Protein AF-A0A920RPG8-F1 (afdb_monomer_lite)

Radius of gyration: 33.37 Å; chains: 1; bounding box: 68×52×136 Å

Sequence (317 aa):
MNQSHPAQDSPVDPGIESEPGRHAGIRWWPAVMILVLGGGAMLVAWFALGLDRTYQVFSLWVLVPATVFALLLWWLFASRLSWRTRGLGVLVVVAGLGTLRLEDYEGDMLPVVRFRWQPTREQKALDYFASVPEPATTAETQSLQAADGDWPQFRGPRRDGKVTGVRLSRDWKSQPPRELWRHPVGQGWSSFAVVGDLAFTQEHAAGRGGQLLEIRQVSPCGLTKTRTVSGSDGRSRAAGHADFYKSRIYSLGAAGVELPGRRHRETSGRSRRMCSRPPRGKSHWARAGPAGGDGRVIVIPGGAKGGGAAFDAETGD

pLDDT: mean 70.38, std 19.82, range [20.22, 97.06]

Structure (mmCIF, N/CA/C/O backbone):
data_AF-A0A920RPG8-F1
#
_entry.id   AF-A0A920RPG8-F1
#
loop_
_atom_site.group_PDB
_atom_site.id
_atom_site.type_symbol
_atom_site.label_atom_id
_atom_site.label_alt_id
_atom_site.label_comp_id
_atom_site.label_asym_id
_atom_site.label_entity_id
_atom_site.label_seq_id
_atom_site.pdbx_PDB_ins_code
_atom_site.Cartn_x
_atom_site.Cartn_y
_atom_site.Cartn_z
_atom_site.occupancy
_atom_site.B_iso_or_equiv
_atom_site.auth_seq_id
_atom_site.auth_comp_id
_atom_site.auth_asym_id
_atom_site.auth_atom_id
_atom_site.pdbx_PDB_model_num
ATOM 1 N N . MET A 1 1 ? 40.965 30.839 -100.692 1.00 41.41 1 MET A N 1
ATOM 2 C CA . MET A 1 1 ? 41.621 30.349 -99.457 1.00 41.41 1 MET A CA 1
ATOM 3 C C . MET A 1 1 ? 41.009 31.133 -98.311 1.00 41.41 1 MET A C 1
ATOM 5 O O . MET A 1 1 ? 41.170 32.338 -98.297 1.00 41.41 1 MET A O 1
ATOM 9 N N . ASN A 1 2 ? 40.097 30.585 -97.515 1.00 42.19 2 ASN A N 1
ATOM 10 C CA . ASN A 1 2 ? 40.347 29.614 -96.444 1.00 42.19 2 ASN A CA 1
ATOM 11 C C . ASN A 1 2 ? 38.994 28.922 -96.143 1.00 42.19 2 ASN A C 1
ATOM 13 O O . ASN A 1 2 ? 38.034 29.618 -95.838 1.00 42.19 2 ASN A O 1
ATOM 17 N N . GLN A 1 3 ? 38.761 27.694 -96.611 1.00 42.00 3 GLN A N 1
ATOM 18 C CA . GLN A 1 3 ? 38.843 26.421 -95.867 1.00 42.00 3 GLN A CA 1
ATOM 19 C C . GLN A 1 3 ? 37.964 26.340 -94.602 1.00 42.00 3 GLN A C 1
ATOM 21 O O . GLN A 1 3 ? 38.001 27.186 -93.716 1.00 42.00 3 GLN A O 1
ATOM 26 N N . SER A 1 4 ? 37.161 25.281 -94.595 1.00 42.88 4 SER A N 1
ATOM 27 C CA . SER A 1 4 ? 36.002 24.954 -93.766 1.00 42.88 4 SER A CA 1
ATOM 28 C C . SER A 1 4 ? 36.271 23.765 -92.830 1.00 42.88 4 SER A C 1
ATOM 30 O O . SER A 1 4 ? 36.987 22.853 -93.232 1.00 42.88 4 SER A O 1
ATOM 32 N N . HIS A 1 5 ? 35.538 23.732 -91.701 1.00 45.94 5 HIS A N 1
ATOM 33 C CA . HIS A 1 5 ? 35.227 22.594 -90.798 1.00 45.94 5 HIS A CA 1
ATOM 34 C C . HIS A 1 5 ? 36.317 22.052 -89.839 1.00 45.94 5 HIS A C 1
ATOM 36 O O . HIS A 1 5 ? 37.499 22.162 -90.149 1.00 45.94 5 HIS A O 1
ATOM 42 N N . PRO A 1 6 ? 35.949 21.334 -88.741 1.00 49.75 6 PRO A N 1
ATOM 43 C CA . PRO A 1 6 ? 34.671 21.288 -87.997 1.00 49.75 6 PRO A CA 1
ATOM 44 C C . PRO A 1 6 ? 34.817 21.334 -86.450 1.00 49.75 6 PRO A C 1
ATOM 46 O O . PRO A 1 6 ? 35.908 21.290 -85.887 1.00 49.75 6 PRO A O 1
ATOM 49 N N . ALA A 1 7 ? 33.662 21.409 -85.778 1.00 51.53 7 ALA A N 1
ATOM 50 C CA . ALA A 1 7 ? 33.473 21.272 -84.336 1.00 51.53 7 ALA A CA 1
ATOM 51 C C . ALA A 1 7 ? 34.012 19.936 -83.791 1.00 51.53 7 ALA A C 1
ATOM 53 O O . ALA A 1 7 ? 33.778 18.883 -84.382 1.00 51.53 7 ALA A O 1
ATOM 54 N N . GLN A 1 8 ? 34.705 19.994 -82.652 1.00 45.50 8 GLN A N 1
ATOM 55 C CA . GLN A 1 8 ? 35.032 18.824 -81.843 1.00 45.50 8 GLN A CA 1
ATOM 56 C C . GLN A 1 8 ? 33.932 18.611 -80.803 1.00 45.50 8 GLN A C 1
ATOM 58 O O . GLN A 1 8 ? 33.741 19.436 -79.908 1.00 45.50 8 GLN A O 1
ATOM 63 N N . ASP A 1 9 ? 33.231 17.490 -80.951 1.00 42.38 9 ASP A N 1
ATOM 64 C CA . ASP A 1 9 ? 32.426 16.862 -79.912 1.00 42.38 9 ASP A CA 1
ATOM 65 C C . ASP A 1 9 ? 33.333 16.452 -78.746 1.00 42.38 9 ASP A C 1
ATOM 67 O O . ASP A 1 9 ? 34.220 15.607 -78.890 1.00 42.38 9 ASP A O 1
ATOM 71 N N . SER A 1 10 ? 33.100 17.040 -77.575 1.00 48.38 10 SER A N 1
ATOM 72 C CA . SER A 1 10 ? 33.619 16.504 -76.318 1.00 48.38 10 SER A CA 1
ATOM 73 C C . SER A 1 10 ? 32.746 15.318 -75.891 1.00 48.38 10 SER A C 1
ATOM 75 O O . SER A 1 10 ? 31.519 15.443 -75.895 1.00 48.38 10 SER A O 1
ATOM 77 N N . PRO A 1 11 ? 33.334 14.172 -75.506 1.00 52.62 11 PRO A N 1
ATOM 78 C CA . PRO A 1 11 ? 32.572 12.990 -75.138 1.00 52.62 11 PRO A CA 1
ATOM 79 C C . PRO A 1 11 ? 31.793 13.232 -73.841 1.00 52.62 11 PRO A C 1
ATOM 81 O O . PRO A 1 11 ? 32.348 13.633 -72.819 1.00 52.62 11 PRO A O 1
ATOM 84 N N . VAL A 1 12 ? 30.487 12.975 -73.910 1.00 52.75 12 VAL A N 1
ATOM 85 C CA . VAL A 1 12 ? 29.585 12.850 -72.764 1.00 52.75 12 VAL A CA 1
ATOM 86 C C . VAL A 1 12 ? 30.054 11.658 -71.932 1.00 52.75 12 VAL A C 1
ATOM 88 O O . VAL A 1 12 ? 30.020 10.528 -72.411 1.00 52.75 12 VAL A O 1
ATOM 91 N N . ASP A 1 13 ? 30.509 11.923 -70.710 1.00 50.41 13 ASP A N 1
ATOM 92 C CA . ASP A 1 13 ? 30.869 10.911 -69.716 1.00 50.41 13 ASP A CA 1
ATOM 93 C C . ASP A 1 13 ? 29.595 10.170 -69.254 1.00 50.41 13 ASP A C 1
ATOM 95 O O . ASP A 1 13 ? 28.706 10.801 -68.663 1.00 50.41 13 ASP A O 1
ATOM 99 N N . PRO A 1 14 ? 29.418 8.869 -69.559 1.00 52.38 14 PRO A N 1
ATOM 100 C CA . PRO A 1 14 ? 28.233 8.139 -69.161 1.00 52.38 14 PRO A CA 1
ATOM 101 C C . PRO A 1 14 ? 28.467 7.498 -67.791 1.00 52.38 14 PRO A C 1
ATOM 103 O O . PRO A 1 14 ? 29.206 6.530 -67.653 1.00 52.38 14 PRO A O 1
ATOM 106 N N . GLY A 1 15 ? 27.742 7.991 -66.789 1.00 48.12 15 GLY A N 1
ATOM 107 C CA . GLY A 1 15 ? 27.399 7.187 -65.619 1.00 48.12 15 GLY A CA 1
ATOM 108 C C . GLY A 1 15 ? 28.404 7.215 -64.474 1.00 48.12 15 GLY A C 1
ATOM 109 O O . GLY A 1 15 ? 29.039 6.214 -64.162 1.00 48.12 15 GLY A O 1
ATOM 110 N N . ILE A 1 16 ? 28.393 8.306 -63.707 1.00 47.41 16 ILE A N 1
ATOM 111 C CA . ILE A 1 16 ? 28.496 8.152 -62.254 1.00 47.41 16 ILE A CA 1
ATOM 112 C C . ILE A 1 16 ? 27.089 7.786 -61.777 1.00 47.41 16 ILE A C 1
ATOM 114 O O . ILE A 1 16 ? 26.290 8.654 -61.424 1.00 47.41 16 ILE A O 1
ATOM 118 N N . GLU A 1 17 ? 26.756 6.494 -61.820 1.00 48.53 17 GLU A N 1
ATOM 119 C CA . GLU A 1 17 ? 25.699 5.969 -60.960 1.00 48.53 17 GLU A CA 1
ATOM 120 C C . GLU A 1 17 ? 26.134 6.254 -59.522 1.00 48.53 17 GLU A C 1
ATOM 122 O O . GLU A 1 17 ? 27.070 5.656 -58.989 1.00 48.53 17 GLU A O 1
ATOM 127 N N . SER A 1 18 ? 25.495 7.242 -58.905 1.00 47.28 18 SER A N 1
ATOM 128 C CA . SER A 1 18 ? 25.597 7.457 -57.476 1.00 47.28 18 SER A CA 1
ATOM 129 C C . SER A 1 18 ? 25.043 6.210 -56.794 1.00 47.28 18 SER A C 1
ATOM 131 O O . SER A 1 18 ? 23.831 5.999 -56.755 1.00 47.28 18 SER A O 1
ATOM 133 N N . GLU A 1 19 ? 25.930 5.357 -56.268 1.00 49.25 19 GLU A N 1
ATOM 134 C CA . GLU A 1 19 ? 25.505 4.285 -55.374 1.00 49.25 19 GLU A CA 1
ATOM 135 C C . GLU A 1 19 ? 24.579 4.901 -54.314 1.00 49.25 19 GLU A C 1
ATOM 137 O O . GLU A 1 19 ? 24.967 5.888 -53.671 1.00 49.25 19 GLU A O 1
ATOM 142 N N . PRO A 1 20 ? 23.356 4.375 -54.112 1.00 46.12 20 PRO A N 1
ATOM 143 C CA . PRO A 1 20 ? 22.496 4.870 -53.057 1.00 46.12 20 PRO A CA 1
ATOM 144 C C . PRO A 1 20 ? 23.228 4.610 -51.748 1.00 46.12 20 PRO A C 1
ATOM 146 O O . PRO A 1 20 ? 23.357 3.465 -51.308 1.00 46.12 20 PRO A O 1
ATOM 149 N N . GLY A 1 21 ? 23.756 5.687 -51.158 1.00 45.28 21 GLY A N 1
ATOM 150 C CA . GLY A 1 21 ? 24.496 5.646 -49.911 1.00 45.28 21 GLY A CA 1
ATOM 151 C C . GLY A 1 21 ? 23.718 4.794 -48.926 1.00 45.28 21 GLY A C 1
ATOM 152 O O . GLY A 1 21 ? 22.601 5.140 -48.540 1.00 45.28 21 GLY A O 1
ATOM 153 N N . ARG A 1 22 ? 24.279 3.633 -48.571 1.00 49.62 22 ARG A N 1
ATOM 154 C CA . ARG A 1 22 ? 23.702 2.724 -47.583 1.00 49.62 22 ARG A CA 1
ATOM 155 C C . ARG A 1 22 ? 23.601 3.486 -46.269 1.00 49.62 22 ARG A C 1
ATOM 157 O O . ARG A 1 22 ? 24.523 3.465 -45.456 1.00 49.62 22 ARG A O 1
ATOM 164 N N . HIS A 1 23 ? 22.472 4.149 -46.040 1.00 52.25 23 HIS A N 1
ATOM 165 C CA . HIS A 1 23 ? 22.092 4.610 -44.721 1.00 52.25 23 HIS A CA 1
ATOM 166 C C . HIS A 1 23 ? 22.047 3.356 -43.856 1.00 52.25 23 HIS A C 1
ATOM 168 O O . HIS A 1 23 ? 21.170 2.509 -44.019 1.00 52.25 23 HIS A O 1
ATOM 174 N N . ALA A 1 24 ? 23.058 3.178 -43.005 1.00 58.38 24 ALA A N 1
ATOM 175 C CA . ALA A 1 24 ? 23.134 2.039 -42.110 1.00 58.38 24 ALA A CA 1
ATOM 176 C C . ALA A 1 24 ? 21.917 2.093 -41.176 1.00 58.38 24 ALA A C 1
ATOM 178 O O . ALA A 1 24 ? 21.914 2.811 -40.179 1.00 58.38 24 ALA A O 1
ATOM 179 N N . GLY A 1 25 ? 20.860 1.369 -41.549 1.00 70.25 25 GLY A N 1
ATOM 180 C CA . GLY A 1 25 ? 19.602 1.339 -40.822 1.00 70.25 25 GLY A CA 1
ATOM 181 C C . GLY A 1 25 ? 19.792 0.861 -39.384 1.00 70.25 25 GLY A C 1
ATOM 182 O O . GLY A 1 25 ? 20.719 0.108 -39.058 1.00 70.25 25 GLY A O 1
ATOM 183 N N . ILE A 1 26 ? 18.891 1.310 -38.514 1.00 82.19 26 ILE A N 1
ATOM 184 C CA . ILE A 1 26 ? 18.843 0.914 -37.106 1.00 82.19 26 ILE A CA 1
ATOM 185 C C . ILE A 1 26 ? 18.737 -0.617 -37.021 1.00 82.19 26 ILE A C 1
ATOM 187 O O . ILE A 1 26 ? 17.907 -1.243 -37.683 1.00 82.19 26 ILE A O 1
ATOM 191 N N . ARG A 1 27 ? 19.575 -1.242 -36.186 1.00 86.50 27 ARG A N 1
ATOM 192 C CA . ARG A 1 27 ? 19.535 -2.694 -35.949 1.00 86.50 27 ARG A CA 1
ATOM 193 C C . ARG A 1 27 ? 18.424 -3.039 -34.960 1.00 86.50 27 ARG A C 1
ATOM 195 O O . ARG A 1 27 ? 18.706 -3.211 -33.781 1.00 86.50 27 ARG A O 1
ATOM 202 N N . TRP A 1 28 ? 17.185 -3.146 -35.434 1.00 87.56 28 TRP A N 1
ATOM 203 C CA . TRP A 1 28 ? 16.015 -3.436 -34.589 1.00 87.56 28 TRP A CA 1
ATOM 204 C C . TRP A 1 28 ? 15.934 -4.885 -34.090 1.00 87.56 28 TRP A C 1
ATOM 206 O O . TRP A 1 28 ? 15.371 -5.130 -33.027 1.00 87.56 28 TRP A O 1
ATOM 216 N N . TRP A 1 29 ? 16.517 -5.848 -34.811 1.00 90.62 29 TRP A N 1
ATOM 217 C CA . TRP A 1 29 ? 16.357 -7.272 -34.485 1.00 90.62 29 TRP A CA 1
ATOM 218 C C . TRP A 1 29 ? 16.795 -7.674 -33.058 1.00 90.62 29 TRP A C 1
ATOM 220 O O . TRP A 1 29 ? 16.065 -8.451 -32.444 1.00 90.62 29 TRP A O 1
ATOM 230 N N . PRO A 1 30 ? 17.894 -7.152 -32.460 1.00 93.00 30 PRO A N 1
ATOM 231 C CA . PRO A 1 30 ? 18.262 -7.533 -31.101 1.00 93.00 30 PRO A CA 1
ATOM 232 C C . PRO A 1 30 ? 17.275 -6.974 -30.073 1.00 93.00 30 PRO A C 1
ATOM 234 O O . PRO A 1 30 ? 16.999 -7.643 -29.086 1.00 93.00 30 PRO A O 1
ATOM 237 N N . ALA A 1 31 ? 16.693 -5.792 -30.315 1.00 92.44 31 ALA A N 1
ATOM 238 C CA . ALA A 1 31 ? 15.637 -5.258 -29.458 1.00 92.44 31 ALA A CA 1
ATOM 239 C C . ALA A 1 31 ? 14.396 -6.155 -29.486 1.00 92.44 31 ALA A C 1
ATOM 241 O O . ALA A 1 31 ? 13.848 -6.469 -28.433 1.00 92.44 31 ALA A O 1
ATOM 242 N N . VAL A 1 32 ? 13.994 -6.623 -30.674 1.00 94.56 32 VAL A N 1
ATOM 243 C CA . VAL A 1 32 ? 12.882 -7.575 -30.818 1.00 94.56 32 VAL A CA 1
ATOM 244 C C . VAL A 1 32 ? 13.182 -8.870 -30.064 1.00 94.56 32 VAL A C 1
ATOM 246 O O . VAL A 1 32 ? 12.333 -9.341 -29.316 1.00 94.56 32 VAL A O 1
ATOM 249 N N . MET A 1 33 ? 14.397 -9.415 -30.178 1.00 95.81 33 MET A N 1
ATOM 250 C CA . MET A 1 33 ? 14.773 -10.616 -29.428 1.00 95.81 33 MET A CA 1
ATOM 251 C C . MET A 1 33 ? 14.766 -10.403 -27.913 1.00 95.81 33 MET A C 1
ATOM 253 O O . MET A 1 33 ? 14.259 -11.260 -27.195 1.00 95.81 33 MET A O 1
ATOM 257 N N . ILE A 1 34 ? 15.267 -9.267 -27.419 1.00 96.06 34 ILE A N 1
ATOM 258 C CA . ILE A 1 34 ? 15.213 -8.930 -25.989 1.00 96.06 34 ILE A CA 1
ATOM 259 C C . ILE A 1 34 ? 13.758 -8.851 -25.510 1.00 96.06 34 ILE A C 1
ATOM 261 O O . ILE A 1 34 ? 13.443 -9.382 -24.450 1.00 96.06 34 ILE A O 1
ATOM 265 N N . LEU A 1 35 ? 12.864 -8.241 -26.293 1.00 96.38 35 LEU A N 1
ATOM 266 C CA . LEU A 1 35 ? 11.439 -8.154 -25.962 1.00 96.38 35 LEU A CA 1
ATOM 267 C C . LEU A 1 35 ? 10.757 -9.525 -25.957 1.00 96.38 35 LEU A C 1
ATOM 269 O O . LEU A 1 35 ? 9.992 -9.812 -25.041 1.00 96.38 35 LEU A O 1
ATOM 273 N N . VAL A 1 36 ? 11.045 -10.381 -26.942 1.00 97.06 36 VAL A N 1
ATOM 274 C CA . VAL A 1 36 ? 10.474 -11.734 -27.022 1.00 97.06 36 VAL A CA 1
ATOM 275 C C . VAL A 1 36 ? 10.968 -12.603 -25.867 1.00 97.06 36 VAL A C 1
ATOM 277 O O . VAL A 1 36 ? 10.160 -13.245 -25.202 1.00 97.06 36 VAL A O 1
ATOM 280 N N . LEU A 1 37 ? 12.274 -12.598 -25.585 1.00 97.00 37 LEU A N 1
ATOM 281 C CA . LEU A 1 37 ? 12.853 -13.378 -24.488 1.00 97.00 37 LEU A CA 1
ATOM 282 C C . LEU A 1 37 ? 12.408 -12.848 -23.121 1.00 97.00 37 LEU A C 1
ATOM 284 O O . LEU A 1 37 ? 12.008 -13.632 -22.265 1.00 97.00 37 LEU A O 1
ATOM 288 N N . GLY A 1 38 ? 12.430 -11.527 -22.928 1.00 95.88 38 GLY A N 1
ATOM 289 C CA . GLY A 1 38 ? 11.974 -10.880 -21.699 1.00 95.88 38 GLY A CA 1
ATOM 290 C C . GLY A 1 38 ? 10.485 -11.111 -21.450 1.00 95.88 38 GLY A C 1
ATOM 291 O O . GLY A 1 38 ? 10.106 -11.552 -20.369 1.00 95.88 38 GLY A O 1
ATOM 292 N N . GLY A 1 39 ? 9.643 -10.902 -22.466 1.00 95.75 39 GLY A N 1
ATOM 293 C CA . GLY A 1 39 ? 8.205 -11.162 -22.393 1.00 95.75 39 GLY A CA 1
ATOM 294 C C . GLY A 1 39 ? 7.884 -12.641 -22.169 1.00 95.75 39 GLY A C 1
ATOM 295 O O . GLY A 1 39 ? 7.051 -12.966 -21.328 1.00 95.75 39 GLY A O 1
ATOM 296 N N . GLY A 1 40 ? 8.594 -13.546 -22.847 1.00 96.00 40 GLY A N 1
ATOM 297 C CA . GLY A 1 40 ? 8.487 -14.987 -22.620 1.00 96.00 40 GLY A CA 1
ATOM 298 C C . GLY A 1 40 ? 8.849 -15.376 -21.185 1.00 96.00 40 GLY A C 1
ATOM 299 O O . GLY A 1 40 ? 8.087 -16.088 -20.536 1.00 96.00 40 GLY A O 1
ATOM 300 N N . ALA A 1 41 ? 9.955 -14.849 -20.650 1.00 94.06 41 ALA A N 1
ATOM 301 C CA . ALA A 1 41 ? 10.353 -15.074 -19.262 1.00 94.06 41 ALA A CA 1
ATOM 302 C C . ALA A 1 41 ? 9.313 -14.536 -18.266 1.00 94.06 41 ALA A C 1
ATOM 304 O O . ALA A 1 41 ? 9.009 -15.212 -17.285 1.00 94.06 41 ALA A O 1
ATOM 305 N N . MET A 1 42 ? 8.726 -13.362 -18.529 1.00 94.69 42 MET A N 1
ATOM 306 C CA . MET A 1 42 ? 7.647 -12.798 -17.708 1.00 94.69 42 MET A CA 1
ATOM 307 C C . MET A 1 42 ? 6.396 -13.680 -17.728 1.00 94.69 42 MET A C 1
ATOM 309 O O . MET A 1 42 ? 5.825 -13.929 -16.672 1.00 94.69 42 MET A O 1
ATOM 313 N N . LEU A 1 43 ? 5.989 -14.188 -18.895 1.00 93.56 43 LEU A N 1
ATOM 314 C CA . LEU A 1 43 ? 4.845 -15.098 -19.015 1.00 93.56 43 LEU A CA 1
ATOM 315 C C . LEU A 1 43 ? 5.094 -16.411 -18.266 1.00 93.56 43 LEU A C 1
ATOM 317 O O . LEU A 1 43 ? 4.236 -16.858 -17.508 1.00 93.56 43 LEU A O 1
ATOM 321 N N . VAL A 1 44 ? 6.280 -17.005 -18.426 1.00 92.44 44 VAL A N 1
ATOM 322 C CA . VAL A 1 44 ? 6.655 -18.222 -17.695 1.00 92.44 44 VAL A CA 1
ATOM 323 C C . VAL A 1 44 ? 6.658 -17.961 -16.192 1.00 92.44 44 VAL A C 1
ATOM 325 O O . VAL A 1 44 ? 6.058 -18.727 -15.448 1.00 92.44 44 VAL A O 1
ATOM 328 N N . ALA A 1 45 ? 7.261 -16.869 -15.725 1.00 89.69 45 ALA A N 1
ATOM 329 C CA . ALA A 1 45 ? 7.268 -16.541 -14.304 1.00 89.69 45 ALA A CA 1
ATOM 330 C C . ALA A 1 45 ? 5.850 -16.320 -13.752 1.00 89.69 45 ALA A C 1
ATOM 332 O O . ALA A 1 45 ? 5.520 -16.821 -12.676 1.00 89.69 45 ALA A O 1
ATOM 333 N N . TRP A 1 46 ? 4.992 -15.645 -14.520 1.00 89.12 46 TRP A N 1
ATOM 334 C CA . TRP A 1 46 ? 3.611 -15.369 -14.140 1.00 89.12 46 TRP A CA 1
ATOM 335 C C . TRP A 1 46 ? 2.774 -16.645 -13.985 1.00 89.12 46 TRP A C 1
ATOM 337 O O . TRP A 1 46 ? 2.063 -16.801 -12.990 1.00 89.12 46 TRP A O 1
ATOM 347 N N . PHE A 1 47 ? 2.867 -17.572 -14.944 1.00 89.62 47 PHE A N 1
ATOM 348 C CA . PHE A 1 47 ? 2.021 -18.770 -14.977 1.00 89.62 47 PHE A CA 1
ATOM 349 C C . PHE A 1 47 ? 2.639 -20.009 -14.314 1.00 89.62 47 PHE A C 1
ATOM 351 O O . PHE A 1 47 ? 1.889 -20.871 -13.866 1.00 89.62 47 PHE A O 1
ATOM 358 N N . ALA A 1 48 ? 3.969 -20.117 -14.234 1.00 83.81 48 ALA A N 1
ATOM 359 C CA . ALA A 1 48 ? 4.653 -21.326 -13.762 1.00 83.81 48 ALA A CA 1
ATOM 360 C C . ALA A 1 48 ? 5.297 -21.196 -12.370 1.00 83.81 48 ALA A C 1
ATOM 362 O O . ALA A 1 48 ? 5.504 -22.214 -11.717 1.00 83.81 48 ALA A O 1
ATOM 363 N N . LEU A 1 49 ? 5.622 -19.981 -11.904 1.00 71.88 49 LEU A N 1
ATOM 364 C CA . LEU A 1 49 ? 6.324 -19.763 -10.623 1.00 71.88 49 LEU A CA 1
ATOM 365 C C . LEU A 1 49 ? 5.458 -19.090 -9.544 1.00 71.88 49 LEU A C 1
ATOM 367 O O . LEU A 1 49 ? 5.875 -18.979 -8.391 1.00 71.88 49 LEU A O 1
ATOM 371 N N . GLY A 1 50 ? 4.255 -18.636 -9.895 1.00 66.62 50 GLY A N 1
ATOM 372 C CA . GLY A 1 50 ? 3.358 -17.941 -8.977 1.00 66.62 50 GLY A CA 1
ATOM 373 C C . GLY A 1 50 ? 2.571 -18.888 -8.073 1.00 66.62 50 GLY A C 1
ATOM 374 O O . GLY A 1 50 ? 1.494 -19.328 -8.462 1.00 66.62 50 GLY A O 1
ATOM 375 N N . LEU A 1 51 ? 3.064 -19.155 -6.859 1.00 70.50 51 LEU A N 1
ATOM 376 C CA . LEU A 1 51 ? 2.263 -19.793 -5.798 1.00 70.50 51 LEU A CA 1
ATOM 377 C C . LEU A 1 51 ? 1.096 -18.888 -5.355 1.00 70.50 51 LEU A C 1
ATOM 379 O O . LEU A 1 51 ? 0.004 -19.371 -5.061 1.00 70.50 51 LEU A O 1
ATOM 383 N N . ASP A 1 52 ? 1.316 -17.572 -5.367 1.00 81.88 52 ASP A N 1
ATOM 384 C CA . ASP A 1 52 ? 0.323 -16.530 -5.113 1.00 81.88 52 ASP A CA 1
ATOM 385 C C . ASP A 1 52 ? 0.668 -15.235 -5.871 1.00 81.88 52 ASP A C 1
ATOM 387 O O . ASP A 1 52 ? 1.774 -15.054 -6.393 1.00 81.88 52 ASP A O 1
ATOM 391 N N . ARG A 1 53 ? -0.309 -14.322 -5.941 1.00 85.06 53 ARG A N 1
ATOM 392 C CA . ARG A 1 53 ? -0.245 -13.080 -6.731 1.00 85.06 53 ARG A CA 1
ATOM 393 C C . ARG A 1 53 ? 0.940 -12.183 -6.354 1.00 85.06 53 ARG A C 1
ATOM 395 O O . ARG A 1 53 ? 1.493 -11.516 -7.222 1.00 85.06 53 ARG A O 1
ATOM 402 N N . THR A 1 54 ? 1.384 -12.217 -5.100 1.00 85.44 54 THR A N 1
ATOM 403 C CA . THR A 1 54 ? 2.529 -11.425 -4.627 1.00 85.44 54 THR A CA 1
ATOM 404 C C . THR A 1 54 ? 3.831 -11.874 -5.285 1.00 85.44 54 THR A C 1
ATOM 406 O O . THR A 1 54 ? 4.605 -11.050 -5.768 1.00 85.44 54 THR A O 1
ATOM 409 N N . TYR A 1 55 ? 4.070 -13.187 -5.362 1.00 85.12 55 TYR A N 1
ATOM 410 C CA . TYR A 1 55 ? 5.269 -13.724 -6.015 1.00 85.12 55 TYR A CA 1
ATOM 411 C C . TYR A 1 55 ? 5.246 -13.492 -7.523 1.00 85.12 55 TYR A C 1
ATOM 413 O O . TYR A 1 55 ? 6.292 -13.206 -8.109 1.00 85.12 55 TYR A O 1
ATOM 421 N N . GLN A 1 56 ? 4.062 -13.550 -8.145 1.00 89.38 56 GLN A N 1
ATOM 422 C CA . GLN A 1 56 ? 3.902 -13.176 -9.552 1.00 89.38 56 GLN A CA 1
ATOM 423 C C . GLN A 1 56 ? 4.368 -11.737 -9.776 1.00 89.38 56 GLN A C 1
ATOM 425 O O . GLN A 1 56 ? 5.227 -11.494 -10.622 1.00 89.38 56 GLN A O 1
ATOM 430 N N . VAL A 1 57 ? 3.880 -10.795 -8.967 1.00 89.44 57 VAL A N 1
ATOM 431 C CA . VAL A 1 57 ? 4.284 -9.391 -9.055 1.00 89.44 57 VAL A CA 1
ATOM 432 C C . VAL A 1 57 ? 5.783 -9.234 -8.794 1.00 89.44 57 VAL A C 1
ATOM 434 O O . VAL A 1 57 ? 6.466 -8.637 -9.622 1.00 89.44 57 VAL A O 1
ATOM 437 N N . PHE A 1 58 ? 6.346 -9.831 -7.740 1.00 89.00 58 PHE A N 1
ATOM 438 C CA . PHE A 1 58 ? 7.788 -9.733 -7.474 1.00 89.00 58 PHE A CA 1
ATOM 439 C C . PHE A 1 58 ? 8.668 -10.285 -8.597 1.00 89.00 58 PHE A C 1
ATOM 441 O O . PHE A 1 58 ? 9.733 -9.727 -8.864 1.00 89.00 58 PHE A O 1
ATOM 448 N N . SER A 1 59 ? 8.234 -11.331 -9.300 1.00 89.56 59 SER A N 1
ATOM 449 C CA . SER A 1 59 ? 8.976 -11.819 -10.465 1.00 89.56 59 SER A CA 1
ATOM 450 C C . SER A 1 59 ? 9.089 -10.743 -11.557 1.00 89.56 59 SER A C 1
ATOM 452 O O . SER A 1 59 ? 10.160 -10.554 -12.140 1.00 89.56 59 SER A O 1
ATOM 454 N N . LEU A 1 60 ? 8.032 -9.946 -11.763 1.00 90.62 60 LEU A N 1
ATOM 455 C CA . LEU A 1 60 ? 8.040 -8.828 -12.708 1.00 90.62 60 LEU A CA 1
ATOM 456 C C . LEU A 1 60 ? 8.968 -7.695 -12.264 1.00 90.62 60 LEU A C 1
ATOM 458 O O . LEU A 1 60 ? 9.591 -7.061 -13.112 1.00 90.62 60 LEU A O 1
ATOM 462 N N . TRP A 1 61 ? 9.123 -7.468 -10.959 1.00 89.56 61 TRP A N 1
ATOM 463 C CA . TRP A 1 61 ? 10.054 -6.464 -10.437 1.00 89.56 61 TRP A CA 1
ATOM 464 C C . TRP A 1 61 ? 11.520 -6.775 -10.745 1.00 89.56 61 TRP A C 1
ATOM 466 O O . TRP A 1 61 ? 12.342 -5.865 -10.737 1.00 89.56 61 TRP A O 1
ATOM 476 N N . VAL A 1 62 ? 11.859 -8.032 -11.033 1.00 91.00 62 VAL A N 1
ATOM 477 C CA . VAL A 1 62 ? 13.202 -8.420 -11.485 1.00 91.00 62 VAL A CA 1
ATOM 478 C C . VAL A 1 62 ? 13.268 -8.429 -13.011 1.00 91.00 62 VAL A C 1
ATOM 480 O O . VAL A 1 62 ? 14.164 -7.830 -13.608 1.00 91.00 62 VAL A O 1
ATOM 483 N N . LEU A 1 63 ? 12.300 -9.081 -13.658 1.00 93.69 63 LEU A N 1
ATOM 484 C CA . LEU A 1 63 ? 12.331 -9.327 -15.099 1.00 93.69 63 LEU A CA 1
ATOM 485 C C . LEU A 1 63 ? 12.108 -8.059 -15.929 1.00 93.69 63 LEU A C 1
ATOM 487 O O . LEU A 1 63 ? 12.748 -7.898 -16.971 1.00 93.69 63 LEU A O 1
ATOM 491 N N . VAL A 1 64 ? 11.242 -7.139 -15.485 1.00 94.19 64 VAL A N 1
ATOM 492 C CA . VAL A 1 64 ? 10.986 -5.880 -16.203 1.00 94.19 64 VAL A CA 1
ATOM 493 C C . VAL A 1 64 ? 12.232 -4.991 -16.192 1.00 94.19 64 VAL A C 1
ATOM 495 O O . VAL A 1 64 ? 12.696 -4.650 -17.283 1.00 94.19 64 VAL A O 1
ATOM 498 N N . PRO A 1 65 ? 12.861 -4.673 -15.040 1.00 93.88 65 PRO A N 1
ATOM 499 C CA . PRO A 1 65 ? 14.106 -3.910 -15.041 1.00 93.88 65 PRO A CA 1
ATOM 500 C C . PRO A 1 65 ? 15.247 -4.606 -15.780 1.00 93.88 65 PRO A C 1
ATOM 502 O O . PRO A 1 65 ? 15.987 -3.927 -16.484 1.00 93.88 65 PRO A O 1
ATOM 505 N N . ALA A 1 66 ? 15.374 -5.936 -15.695 1.00 95.25 66 ALA A N 1
ATOM 506 C CA . ALA A 1 66 ? 16.392 -6.674 -16.447 1.00 95.25 66 ALA A CA 1
ATOM 507 C C . ALA A 1 66 ? 16.199 -6.541 -17.969 1.00 95.25 66 ALA A C 1
ATOM 509 O O . ALA A 1 66 ? 17.157 -6.291 -18.701 1.00 95.25 66 ALA A O 1
ATOM 510 N N . THR A 1 67 ? 14.953 -6.636 -18.444 1.00 96.06 67 THR A N 1
ATOM 511 C CA . THR A 1 67 ? 14.615 -6.466 -19.867 1.00 96.06 67 THR A CA 1
ATOM 512 C C . THR A 1 67 ? 14.866 -5.029 -20.321 1.00 96.06 67 THR A C 1
ATOM 514 O O . THR A 1 67 ? 15.492 -4.809 -21.357 1.00 96.06 67 THR A O 1
ATOM 517 N N . VAL A 1 68 ? 14.453 -4.036 -19.525 1.00 94.00 68 VAL A N 1
ATOM 518 C CA . VAL A 1 68 ? 14.731 -2.615 -19.795 1.00 94.00 68 VAL A CA 1
ATOM 519 C C . VAL A 1 68 ? 16.236 -2.350 -19.817 1.00 94.00 68 VAL A C 1
ATOM 521 O O . VAL A 1 68 ? 16.721 -1.673 -20.717 1.00 94.00 68 VAL A O 1
ATOM 524 N N . PHE A 1 69 ? 16.997 -2.915 -18.881 1.00 93.50 69 PHE A N 1
ATOM 525 C CA . PHE A 1 69 ? 18.449 -2.778 -18.836 1.00 93.50 69 PHE A CA 1
ATOM 526 C C . PHE A 1 69 ? 19.119 -3.380 -20.077 1.00 93.50 69 PHE A C 1
ATOM 528 O O . PHE A 1 69 ? 19.961 -2.729 -20.694 1.00 93.50 69 PHE A O 1
ATOM 535 N N . ALA A 1 70 ? 18.699 -4.570 -20.513 1.00 94.62 70 ALA A N 1
ATOM 536 C CA . ALA A 1 70 ? 19.178 -5.169 -21.757 1.00 94.62 70 ALA A CA 1
ATOM 537 C C . ALA A 1 70 ? 18.841 -4.300 -22.984 1.00 94.62 70 ALA A C 1
ATOM 539 O O . ALA A 1 70 ? 19.692 -4.106 -23.855 1.00 94.62 70 ALA A O 1
ATOM 540 N N . LEU A 1 71 ? 17.637 -3.713 -23.036 1.00 93.94 71 LEU A N 1
ATOM 541 C CA . LEU A 1 71 ? 17.259 -2.755 -24.081 1.00 93.94 71 LEU A CA 1
ATOM 542 C C . LEU A 1 71 ? 18.120 -1.489 -24.040 1.00 93.94 71 LEU A C 1
ATOM 544 O O . LEU A 1 71 ? 18.514 -0.998 -25.096 1.00 93.94 71 LEU A O 1
ATOM 548 N N . LEU A 1 72 ? 18.464 -0.980 -22.854 1.00 90.62 72 LEU A N 1
ATOM 549 C CA . LEU A 1 72 ? 19.370 0.161 -22.703 1.00 90.62 72 LEU A CA 1
ATOM 550 C C . LEU A 1 72 ? 20.783 -0.178 -23.187 1.00 90.62 72 LEU A C 1
ATOM 552 O O . LEU A 1 72 ? 21.378 0.620 -23.908 1.00 90.62 72 LEU A O 1
ATOM 556 N N . LEU A 1 73 ? 21.304 -1.367 -22.870 1.00 91.06 73 LEU A N 1
ATOM 557 C CA . LEU A 1 73 ? 22.591 -1.833 -23.394 1.00 91.06 73 LEU A CA 1
ATOM 558 C C . LEU A 1 73 ? 22.563 -1.948 -24.922 1.00 91.06 73 LEU A C 1
ATOM 560 O O . LEU A 1 73 ? 23.468 -1.457 -25.600 1.00 91.06 73 LEU A O 1
ATOM 564 N N . TRP A 1 74 ? 21.505 -2.529 -25.490 1.00 93.44 74 TRP A N 1
ATOM 565 C CA . TRP A 1 74 ? 21.332 -2.561 -26.942 1.00 93.44 74 TRP A CA 1
ATOM 566 C C . TRP A 1 74 ? 21.297 -1.145 -27.529 1.00 93.44 74 TRP A C 1
ATOM 568 O O . TRP A 1 74 ? 21.993 -0.852 -28.504 1.00 93.44 74 TRP A O 1
ATOM 578 N N . TRP A 1 75 ? 20.534 -0.246 -26.919 1.00 89.81 75 TRP A N 1
ATOM 579 C CA . TRP A 1 75 ? 20.379 1.123 -27.384 1.00 89.81 75 TRP A CA 1
ATOM 580 C C . TRP A 1 75 ? 21.689 1.926 -27.322 1.00 89.81 75 TRP A C 1
ATOM 582 O O . TRP A 1 75 ? 21.996 2.668 -28.261 1.00 89.81 75 TRP A O 1
ATOM 592 N N . LEU A 1 76 ? 22.500 1.724 -26.282 1.00 86.75 76 LEU A N 1
ATOM 593 C CA . LEU A 1 76 ? 23.793 2.386 -26.099 1.00 86.75 76 LEU A CA 1
ATOM 594 C C . LEU A 1 76 ? 24.894 1.816 -27.001 1.00 86.75 76 LEU A C 1
ATOM 596 O O . LEU A 1 76 ? 25.684 2.586 -27.544 1.00 86.75 76 LEU A O 1
ATOM 600 N N . PHE A 1 77 ? 24.945 0.497 -27.199 1.00 86.62 77 PHE A N 1
ATOM 601 C CA . PHE A 1 77 ? 26.102 -0.151 -27.830 1.00 86.62 77 PHE A CA 1
ATOM 602 C C . PHE A 1 77 ? 25.809 -0.759 -29.208 1.00 86.62 77 PHE A C 1
ATOM 604 O O . PHE A 1 77 ? 26.651 -0.688 -30.100 1.00 86.62 77 PHE A O 1
ATOM 611 N N . ALA A 1 78 ? 24.616 -1.311 -29.433 1.00 84.44 78 ALA A N 1
ATOM 612 C CA . ALA A 1 78 ? 24.317 -2.148 -30.602 1.00 84.44 78 ALA A CA 1
ATOM 613 C C . ALA A 1 78 ? 23.346 -1.518 -31.624 1.00 84.44 78 ALA A C 1
ATOM 615 O O . ALA A 1 78 ? 23.223 -2.015 -32.747 1.00 84.44 78 ALA A O 1
ATOM 616 N N . SER A 1 79 ? 22.688 -0.411 -31.270 1.00 84.31 79 SER A N 1
ATOM 617 C CA . SER A 1 79 ? 21.619 0.219 -32.062 1.00 84.31 79 SER A CA 1
ATOM 618 C C . SER A 1 79 ? 22.083 0.998 -33.298 1.00 84.31 79 SER A C 1
ATOM 620 O O . SER A 1 79 ? 21.276 1.254 -34.190 1.00 84.31 79 SER A O 1
ATOM 622 N N . ARG A 1 80 ? 23.374 1.368 -33.358 1.00 85.44 80 ARG A N 1
ATOM 623 C CA . ARG A 1 80 ? 23.986 2.252 -34.378 1.00 85.44 80 ARG A CA 1
ATOM 624 C C . ARG A 1 80 ? 23.401 3.669 -34.471 1.00 85.44 80 ARG A C 1
ATOM 626 O O . ARG A 1 80 ? 23.690 4.383 -35.425 1.00 85.44 80 ARG A O 1
ATOM 633 N N . LEU A 1 81 ? 22.617 4.103 -33.482 1.00 85.12 81 LEU A N 1
ATOM 634 C CA . LEU A 1 81 ? 22.130 5.483 -33.418 1.00 85.12 81 LEU A CA 1
ATOM 635 C C . LEU A 1 81 ? 23.270 6.482 -33.180 1.00 85.12 81 LEU A C 1
ATOM 637 O O . LEU A 1 81 ? 24.239 6.185 -32.479 1.00 85.12 81 LEU A O 1
ATOM 641 N N . SER A 1 82 ? 23.097 7.701 -33.700 1.00 86.00 82 SER A N 1
ATOM 642 C CA . SER A 1 82 ? 23.992 8.820 -33.399 1.00 86.00 82 SER A CA 1
ATOM 643 C C . SER A 1 82 ? 23.981 9.152 -31.900 1.00 86.00 82 SER A C 1
ATOM 645 O O . SER A 1 82 ? 22.952 9.027 -31.226 1.00 86.00 82 SER A O 1
ATOM 647 N N . TRP A 1 83 ? 25.108 9.639 -31.371 1.00 82.75 83 TRP A N 1
ATOM 648 C CA . TRP A 1 83 ? 25.212 10.030 -29.959 1.00 82.75 83 TRP A CA 1
ATOM 649 C C . TRP A 1 83 ? 24.230 11.151 -29.575 1.00 82.75 83 TRP A C 1
ATOM 651 O O . TRP A 1 83 ? 23.736 11.182 -28.451 1.00 82.75 83 TRP A O 1
ATOM 661 N N . ARG A 1 84 ? 23.866 12.022 -30.528 1.00 87.19 84 ARG A N 1
ATOM 662 C CA . ARG A 1 84 ? 22.856 13.076 -30.329 1.00 87.19 84 ARG A CA 1
ATOM 663 C C . ARG A 1 84 ? 21.460 12.494 -30.119 1.00 87.19 84 ARG A C 1
ATOM 665 O O . ARG A 1 84 ? 20.773 12.884 -29.182 1.00 87.19 84 ARG A O 1
ATOM 672 N N . THR A 1 85 ? 21.060 11.526 -30.946 1.00 86.19 85 THR A N 1
ATOM 673 C CA . THR A 1 85 ? 19.765 10.836 -30.804 1.00 86.19 85 THR A CA 1
ATOM 674 C C . THR A 1 85 ? 19.700 10.053 -29.494 1.00 86.19 85 THR A C 1
ATOM 676 O O . THR A 1 85 ? 18.658 10.026 -28.844 1.00 86.19 85 THR A O 1
ATOM 679 N N . ARG A 1 86 ? 20.825 9.459 -29.071 1.00 87.25 86 ARG A N 1
ATOM 680 C CA . ARG A 1 86 ? 20.928 8.798 -27.764 1.00 87.25 86 ARG A CA 1
ATOM 681 C C . ARG A 1 86 ? 20.739 9.789 -26.619 1.00 87.25 86 ARG A C 1
ATOM 683 O O . ARG A 1 86 ? 19.872 9.589 -25.780 1.00 87.25 86 ARG A O 1
ATOM 690 N N . GLY A 1 87 ? 21.489 10.890 -26.623 1.00 87.31 87 GLY A N 1
ATOM 691 C CA . GLY A 1 87 ? 21.361 11.938 -25.609 1.00 87.31 87 GLY A CA 1
ATOM 692 C C . GLY A 1 87 ? 19.935 12.486 -25.508 1.00 87.31 87 GLY A C 1
ATOM 693 O O . GLY A 1 87 ? 19.389 12.567 -24.411 1.00 87.31 87 GLY A O 1
ATOM 694 N N . LEU A 1 88 ? 19.293 12.767 -26.647 1.00 90.88 88 LEU A N 1
ATOM 695 C CA . LEU A 1 88 ? 17.902 13.222 -26.676 1.00 90.88 88 LEU A CA 1
ATOM 696 C C . LEU A 1 88 ? 16.942 12.173 -26.097 1.00 90.88 88 LEU A C 1
ATOM 698 O O . LEU A 1 88 ? 16.066 12.516 -25.311 1.00 90.88 88 LEU A O 1
ATOM 702 N N . GLY A 1 89 ? 17.128 10.894 -26.431 1.00 87.56 89 GLY A N 1
ATOM 703 C CA . GLY A 1 89 ? 16.324 9.815 -25.858 1.00 87.56 89 GLY A CA 1
ATOM 704 C C . GLY A 1 89 ? 16.488 9.691 -24.340 1.00 87.56 89 GLY A C 1
ATOM 705 O O . GLY A 1 89 ? 15.487 9.526 -23.647 1.00 87.56 89 GLY A O 1
ATOM 706 N N . VAL A 1 90 ? 17.710 9.852 -23.803 1.00 88.62 90 VAL A N 1
ATOM 707 C CA . VAL A 1 90 ? 17.936 9.864 -22.343 1.00 88.62 90 VAL A CA 1
ATOM 708 C C . VAL A 1 90 ? 17.156 11.016 -21.727 1.00 88.62 90 VAL A C 1
ATOM 710 O O . VAL A 1 90 ? 16.442 10.812 -20.751 1.00 88.62 90 VAL A O 1
ATOM 713 N N . LEU A 1 91 ? 17.258 12.213 -22.310 1.00 91.88 91 LEU A N 1
ATOM 714 C CA . LEU A 1 91 ? 16.561 13.396 -21.812 1.00 91.88 91 LEU A CA 1
ATOM 715 C C . LEU A 1 91 ? 15.042 13.201 -21.802 1.00 91.88 91 LEU A C 1
ATOM 717 O O . LEU A 1 91 ? 14.408 13.540 -20.810 1.00 91.88 91 LEU A O 1
ATOM 721 N N . VAL A 1 92 ? 14.465 12.603 -22.848 1.00 91.81 92 VAL A N 1
ATOM 722 C CA . VAL A 1 92 ? 13.024 12.301 -22.908 1.00 91.81 92 VAL A CA 1
ATOM 723 C C . VAL A 1 92 ? 12.620 11.295 -21.829 1.00 91.81 92 VAL A C 1
ATOM 725 O O . VAL A 1 92 ? 11.624 11.513 -21.141 1.00 91.81 92 VAL A O 1
ATOM 728 N N . VAL A 1 93 ? 13.394 10.223 -21.631 1.00 89.38 93 VAL A N 1
ATOM 729 C CA . VAL A 1 93 ? 13.113 9.221 -20.588 1.00 89.38 93 VAL A CA 1
ATOM 730 C C . VAL A 1 93 ? 13.233 9.833 -19.194 1.00 89.38 93 VAL A C 1
ATOM 732 O O . VAL A 1 93 ? 12.347 9.639 -18.367 1.00 89.38 93 VAL A O 1
ATOM 735 N N . VAL A 1 94 ? 14.290 10.604 -18.931 1.00 92.12 94 VAL A N 1
ATOM 736 C CA . VAL A 1 94 ? 14.503 11.280 -17.644 1.00 92.12 94 VAL A CA 1
ATOM 737 C C . VAL A 1 94 ? 13.412 12.314 -17.384 1.00 92.12 94 VAL A C 1
ATOM 739 O O . VAL A 1 94 ? 12.881 12.354 -16.278 1.00 92.12 94 VAL A O 1
ATOM 742 N N . ALA 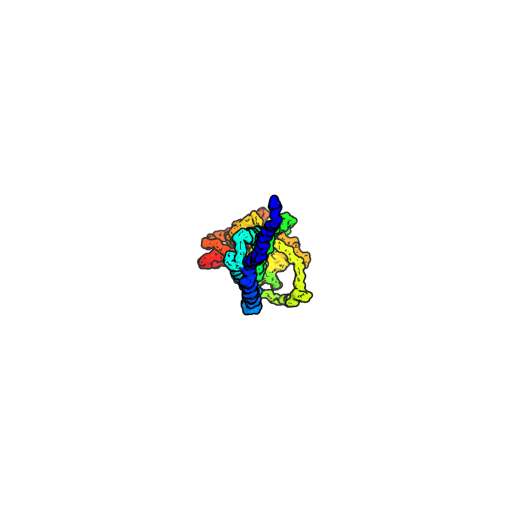A 1 95 ? 13.026 13.107 -18.386 1.00 93.06 95 ALA A N 1
ATOM 743 C CA . ALA A 1 95 ? 11.924 14.056 -18.266 1.00 93.06 95 ALA A CA 1
ATOM 744 C C . ALA A 1 95 ? 10.602 13.331 -17.981 1.00 93.06 95 ALA A C 1
ATOM 746 O O . ALA A 1 95 ? 9.892 13.707 -17.052 1.00 93.06 95 ALA A O 1
ATOM 747 N N . GLY A 1 96 ? 10.310 12.249 -18.711 1.00 92.31 96 GLY A N 1
ATOM 748 C CA . GLY A 1 96 ? 9.123 11.420 -18.510 1.00 92.31 96 GLY A CA 1
ATOM 749 C C . GLY A 1 96 ? 9.069 10.799 -17.115 1.00 92.31 96 GLY A C 1
ATOM 750 O O . GLY A 1 96 ? 8.093 11.003 -16.397 1.00 92.31 96 GLY A O 1
ATOM 751 N N . LEU A 1 97 ? 10.131 10.119 -16.673 1.00 90.62 97 LEU A N 1
ATOM 752 C CA . LEU A 1 97 ? 10.227 9.578 -15.310 1.00 90.62 97 LEU A CA 1
ATOM 753 C C . LEU A 1 97 ? 10.168 10.688 -14.255 1.00 90.62 97 LEU A C 1
ATOM 755 O O . LEU A 1 97 ? 9.559 10.508 -13.204 1.00 90.62 97 LEU A O 1
ATOM 759 N N . GLY A 1 98 ? 10.727 11.857 -14.566 1.00 92.25 98 GLY A N 1
ATOM 760 C CA . GLY A 1 98 ? 10.654 13.065 -13.755 1.00 92.25 98 GLY A CA 1
ATOM 761 C C . GLY A 1 98 ? 9.240 13.621 -13.595 1.00 92.25 98 GLY A C 1
ATOM 762 O O . GLY A 1 98 ? 9.012 14.370 -12.653 1.00 92.25 98 GLY A O 1
ATOM 763 N N . THR A 1 99 ? 8.274 13.245 -14.442 1.00 94.81 99 THR A N 1
ATOM 764 C CA . THR A 1 99 ? 6.849 13.582 -14.251 1.00 94.81 99 THR A CA 1
ATOM 765 C C . THR A 1 99 ? 6.116 12.617 -13.325 1.00 94.81 99 THR A C 1
ATOM 767 O O . THR A 1 99 ? 5.054 12.954 -12.793 1.00 94.81 99 THR A O 1
ATOM 770 N N . LEU A 1 100 ? 6.674 11.426 -13.114 1.00 94.56 100 LEU A N 1
ATOM 771 C CA . LEU A 1 100 ? 6.053 10.354 -12.355 1.00 94.56 100 LEU A CA 1
ATOM 772 C C . LEU A 1 100 ? 6.537 10.371 -10.900 1.00 94.56 100 LEU A C 1
ATOM 774 O O . LEU A 1 100 ? 7.646 10.791 -10.559 1.00 94.56 100 LEU A O 1
ATOM 778 N N . ARG A 1 101 ? 5.661 9.922 -10.009 1.00 92.12 101 ARG A N 1
ATOM 779 C CA . ARG A 1 101 ? 5.924 9.695 -8.592 1.00 92.12 101 ARG A CA 1
ATOM 780 C C . ARG A 1 101 ? 5.442 8.297 -8.250 1.00 92.12 101 ARG A C 1
ATOM 782 O O . ARG A 1 101 ? 4.273 7.977 -8.457 1.00 92.12 101 ARG A O 1
ATOM 789 N N . LEU A 1 102 ? 6.342 7.491 -7.702 1.00 89.88 102 LEU A N 1
ATOM 790 C CA . LEU A 1 102 ? 5.965 6.272 -7.005 1.00 89.88 102 LEU A CA 1
ATOM 791 C C . LEU A 1 102 ? 5.419 6.675 -5.636 1.00 89.88 102 LEU A C 1
ATOM 793 O O . LEU A 1 102 ? 6.144 7.277 -4.844 1.00 89.88 102 LEU A O 1
ATOM 797 N N . GLU A 1 103 ? 4.131 6.435 -5.407 1.00 83.50 103 GLU A N 1
ATOM 798 C CA . GLU A 1 103 ? 3.448 6.904 -4.202 1.00 83.50 103 GLU A CA 1
ATOM 799 C C . GLU A 1 103 ? 3.325 5.808 -3.144 1.00 83.50 103 GLU A C 1
ATOM 801 O O . GLU A 1 103 ? 3.595 6.072 -1.977 1.00 83.50 103 GLU A O 1
ATOM 806 N N . ASP A 1 104 ? 2.941 4.594 -3.544 1.00 81.12 104 ASP A N 1
ATOM 807 C CA . ASP A 1 104 ? 2.673 3.488 -2.620 1.00 81.12 104 ASP A CA 1
ATOM 808 C C . ASP A 1 104 ? 2.696 2.136 -3.349 1.00 81.12 104 ASP A C 1
ATOM 810 O O . ASP A 1 104 ? 2.927 2.081 -4.561 1.00 81.12 104 ASP A O 1
ATOM 814 N N . TYR A 1 105 ? 2.396 1.065 -2.621 1.00 83.62 105 TYR A N 1
ATOM 815 C CA . TYR A 1 105 ? 2.142 -0.265 -3.156 1.00 83.62 105 TYR A CA 1
ATOM 816 C C . TYR A 1 105 ? 0.748 -0.753 -2.760 1.00 83.62 105 TYR A C 1
ATOM 818 O O . TYR A 1 105 ? 0.266 -0.495 -1.657 1.00 83.62 105 TYR A O 1
ATOM 826 N N . GLU A 1 106 ? 0.081 -1.459 -3.666 1.00 82.94 106 GLU A N 1
ATOM 827 C CA . GLU A 1 106 ? -1.133 -2.203 -3.334 1.00 82.94 106 GLU A CA 1
ATOM 828 C C . GLU A 1 106 ? -0.792 -3.433 -2.474 1.00 82.94 106 GLU A C 1
ATOM 830 O O . GLU A 1 106 ? 0.371 -3.810 -2.325 1.00 82.94 106 GLU A O 1
ATOM 835 N N . GLY A 1 107 ? -1.803 -4.071 -1.878 1.00 75.69 107 GLY A N 1
ATOM 836 C CA . GLY A 1 107 ? -1.594 -5.222 -0.986 1.00 75.69 107 GLY A CA 1
ATOM 837 C C . GLY A 1 107 ? -0.951 -6.441 -1.664 1.00 75.69 107 GLY A C 1
ATOM 838 O O . GLY A 1 107 ? -0.396 -7.293 -0.980 1.00 75.69 107 GLY A O 1
ATOM 839 N N . ASP A 1 108 ? -0.991 -6.508 -2.995 1.00 82.69 108 ASP A N 1
ATOM 840 C CA . ASP A 1 108 ? -0.304 -7.499 -3.829 1.00 82.69 108 ASP A CA 1
ATOM 841 C C . ASP A 1 108 ? 1.056 -7.002 -4.361 1.00 82.69 108 ASP A C 1
ATOM 843 O O . ASP A 1 108 ? 1.630 -7.611 -5.262 1.00 82.69 108 ASP A O 1
ATOM 847 N N . MET A 1 109 ? 1.583 -5.914 -3.790 1.00 84.69 109 MET A N 1
ATOM 848 C CA . MET A 1 109 ? 2.857 -5.274 -4.134 1.00 84.69 109 MET A CA 1
ATOM 849 C C . MET A 1 109 ? 2.891 -4.617 -5.521 1.00 84.69 109 MET A C 1
ATOM 851 O O . MET A 1 109 ? 3.968 -4.369 -6.064 1.00 84.69 109 MET A O 1
ATOM 855 N N . LEU A 1 110 ? 1.747 -4.288 -6.125 1.00 88.19 110 LEU A N 1
ATOM 856 C CA . LEU A 1 110 ? 1.746 -3.485 -7.350 1.00 88.19 110 LEU A CA 1
ATOM 857 C C . LEU A 1 110 ? 2.088 -2.013 -7.050 1.00 88.19 110 LEU A C 1
ATOM 859 O O . LEU A 1 110 ? 1.460 -1.413 -6.177 1.00 88.19 110 LEU A O 1
ATOM 863 N N . PRO A 1 111 ? 3.059 -1.397 -7.754 1.00 89.06 111 PRO A N 1
ATOM 864 C CA . PRO A 1 111 ? 3.409 0.004 -7.544 1.00 89.06 111 PRO A CA 1
ATOM 865 C C . PRO A 1 111 ? 2.292 0.941 -8.012 1.00 89.06 111 PRO A C 1
ATOM 867 O O . PRO A 1 111 ? 1.889 0.933 -9.176 1.00 89.06 111 PRO A O 1
ATOM 870 N N . VAL A 1 112 ? 1.853 1.829 -7.126 1.00 89.81 112 VAL A N 1
ATOM 871 C CA . VAL A 1 112 ? 0.916 2.904 -7.450 1.00 89.81 112 VAL A CA 1
ATOM 872 C C . VAL A 1 112 ? 1.708 4.105 -7.951 1.00 89.81 112 VAL A C 1
ATOM 874 O O . VAL A 1 112 ? 2.274 4.883 -7.178 1.00 89.81 112 VAL A O 1
ATOM 877 N N . VAL A 1 113 ? 1.733 4.266 -9.273 1.00 91.62 113 VAL A N 1
ATOM 878 C CA . VAL A 1 113 ? 2.346 5.424 -9.929 1.00 91.62 113 VAL A CA 1
ATOM 879 C C . VAL A 1 113 ? 1.299 6.521 -10.130 1.00 91.62 113 VAL A C 1
ATOM 881 O O . VAL A 1 113 ? 0.165 6.282 -10.561 1.00 91.62 113 VAL A O 1
ATOM 884 N N . ARG A 1 114 ? 1.679 7.748 -9.785 1.00 93.12 114 ARG A N 1
ATOM 885 C CA . ARG A 1 114 ? 0.878 8.967 -9.938 1.00 93.12 114 ARG A CA 1
ATOM 886 C C . ARG A 1 114 ? 1.727 10.045 -10.594 1.00 93.12 114 ARG A C 1
ATOM 888 O O . ARG A 1 114 ? 2.954 9.998 -10.537 1.00 93.12 114 ARG A O 1
ATOM 895 N N . PHE A 1 115 ? 1.091 11.037 -11.200 1.00 95.00 115 PHE A N 1
ATOM 896 C CA . PHE A 1 115 ? 1.829 12.204 -11.677 1.00 95.00 115 PHE A CA 1
ATOM 897 C C . PHE A 1 115 ? 2.237 13.100 -10.506 1.00 95.00 115 PHE A C 1
ATOM 899 O O . PHE A 1 115 ? 1.499 13.233 -9.529 1.00 95.00 115 PHE A O 1
ATOM 906 N N . ARG A 1 116 ? 3.395 13.759 -10.604 1.00 92.44 116 ARG A N 1
ATOM 907 C CA . ARG A 1 116 ? 3.936 14.601 -9.520 1.00 92.44 116 ARG A CA 1
ATOM 908 C C . ARG A 1 116 ? 3.043 15.778 -9.139 1.00 92.44 116 ARG A C 1
ATOM 910 O O . ARG A 1 116 ? 3.087 16.202 -7.989 1.00 92.44 116 ARG A O 1
ATOM 917 N N . TRP A 1 117 ? 2.244 16.276 -10.079 1.00 93.06 117 TRP A N 1
ATOM 918 C CA . TRP A 1 117 ? 1.293 17.370 -9.859 1.00 93.06 117 TRP A CA 1
ATOM 919 C C . TRP A 1 117 ? -0.048 16.916 -9.268 1.00 93.06 117 TRP A C 1
ATOM 921 O O . TRP A 1 117 ? -0.895 17.755 -8.979 1.00 93.06 117 TRP A O 1
ATOM 931 N N . GLN A 1 118 ? -0.277 15.611 -9.086 1.00 93.25 118 GLN A N 1
ATOM 932 C CA . GLN A 1 118 ? -1.475 15.134 -8.400 1.00 93.25 118 GLN A CA 1
ATOM 933 C C . GLN A 1 118 ? -1.307 15.246 -6.873 1.00 93.25 118 GLN A C 1
ATOM 935 O O . GLN A 1 118 ? -0.228 14.922 -6.351 1.00 93.25 118 GLN A O 1
ATOM 940 N N . PRO A 1 119 ? -2.369 15.648 -6.142 1.00 89.25 119 PRO A N 1
ATOM 941 C CA . PRO A 1 119 ? -2.332 15.722 -4.686 1.00 89.25 119 PRO A CA 1
ATOM 942 C C . PRO A 1 119 ? -2.040 14.341 -4.099 1.00 89.25 119 PRO A C 1
ATOM 944 O O . PRO A 1 119 ? -2.612 13.335 -4.539 1.00 89.25 119 PRO A O 1
ATOM 947 N N . THR A 1 120 ? -1.131 14.299 -3.124 1.00 86.81 120 THR A N 1
ATOM 948 C CA . THR A 1 120 ? -0.770 13.066 -2.414 1.00 86.81 120 THR A CA 1
ATOM 949 C C . THR A 1 120 ? -1.966 12.550 -1.615 1.00 86.81 120 THR A C 1
ATOM 951 O O . THR A 1 120 ? -2.845 13.320 -1.223 1.00 86.81 120 THR A O 1
ATOM 954 N N . ARG A 1 121 ? -2.007 11.244 -1.326 1.00 80.25 121 ARG A N 1
ATOM 955 C CA . ARG A 1 121 ? -2.965 10.661 -0.365 1.00 80.25 121 ARG A CA 1
ATOM 956 C C . ARG A 1 121 ? -2.960 11.399 0.970 1.00 80.25 121 ARG A C 1
ATOM 958 O O . ARG A 1 121 ? -4.020 11.670 1.517 1.00 80.25 121 ARG A O 1
ATOM 965 N N . GLU A 1 122 ? -1.772 11.767 1.436 1.00 78.19 122 GLU A N 1
ATOM 966 C CA . GLU A 1 122 ? -1.578 12.542 2.658 1.00 78.19 122 GLU A CA 1
ATOM 967 C C . GLU A 1 122 ? -2.296 13.896 2.599 1.00 78.19 122 GLU A C 1
ATOM 969 O O . GLU A 1 122 ? -3.018 14.260 3.521 1.00 78.19 122 GLU A O 1
ATOM 974 N N . GLN A 1 123 ? -2.155 14.613 1.485 1.00 82.12 123 GLN A N 1
ATOM 975 C CA . GLN A 1 123 ? -2.794 15.908 1.299 1.00 82.12 123 GLN A CA 1
ATOM 976 C C . GLN A 1 123 ? -4.312 15.776 1.172 1.00 82.12 123 GLN A C 1
ATOM 978 O O . GLN A 1 123 ? -5.042 16.524 1.806 1.00 82.12 123 GLN A O 1
ATOM 983 N N . LYS A 1 124 ? -4.798 14.744 0.473 1.00 85.12 124 LYS A N 1
ATOM 984 C CA . LYS A 1 124 ? -6.235 14.430 0.429 1.00 85.12 124 LYS A CA 1
ATOM 985 C C . LYS A 1 124 ? -6.807 14.112 1.810 1.00 85.12 124 LYS A C 1
ATOM 987 O O . LYS A 1 124 ? -7.934 14.502 2.091 1.00 85.12 124 LYS A O 1
ATOM 992 N N . ALA A 1 125 ? -6.059 13.395 2.650 1.00 78.75 125 ALA A N 1
ATOM 993 C CA . ALA A 1 125 ? -6.465 13.112 4.022 1.00 78.75 125 ALA A CA 1
ATOM 994 C C . ALA A 1 125 ? -6.499 14.401 4.858 1.00 78.75 125 ALA A C 1
ATOM 996 O O . ALA A 1 125 ? -7.485 14.645 5.543 1.00 78.75 125 ALA A O 1
ATOM 997 N N . LEU A 1 126 ? -5.482 15.264 4.745 1.00 78.44 126 LEU A N 1
ATOM 998 C CA . LEU A 1 126 ? -5.464 16.574 5.406 1.00 78.44 126 LEU A CA 1
ATOM 999 C C . LEU A 1 126 ? -6.655 17.445 5.012 1.00 78.44 126 LEU A C 1
ATOM 1001 O O . LEU A 1 126 ? -7.347 17.954 5.889 1.00 78.44 126 LEU A O 1
ATOM 1005 N N . ASP A 1 127 ? -6.904 17.585 3.712 1.00 83.81 127 ASP A N 1
ATOM 1006 C CA . ASP A 1 127 ? -8.010 18.386 3.187 1.00 83.81 127 ASP A CA 1
ATOM 1007 C C . ASP A 1 127 ? -9.356 17.822 3.666 1.00 83.81 127 ASP A C 1
ATOM 1009 O O . ASP A 1 127 ? -10.244 18.567 4.083 1.00 83.81 127 ASP A O 1
ATOM 1013 N N . TYR A 1 128 ? -9.487 16.491 3.683 1.00 81.06 128 TYR A N 1
ATOM 1014 C CA . TYR A 1 128 ? -10.660 15.813 4.217 1.00 81.06 128 TYR A CA 1
ATOM 1015 C C . TYR A 1 128 ? -10.853 16.112 5.710 1.00 81.06 128 TYR A C 1
ATOM 1017 O O . TYR A 1 128 ? -11.920 16.585 6.095 1.00 81.06 128 TYR A O 1
ATOM 1025 N N . PHE A 1 129 ? -9.838 15.914 6.553 1.00 74.38 129 PHE A N 1
ATOM 1026 C CA . PHE A 1 129 ? -9.956 16.161 7.993 1.00 74.38 129 PHE A CA 1
ATOM 1027 C C . PHE A 1 129 ? -10.142 17.642 8.335 1.00 74.38 129 PHE A C 1
ATOM 1029 O O . PHE A 1 129 ? -10.797 17.948 9.324 1.00 74.38 129 PHE A O 1
ATOM 1036 N N . ALA A 1 130 ? -9.628 18.561 7.514 1.00 77.56 130 ALA A N 1
ATOM 1037 C CA . ALA A 1 130 ? -9.905 19.988 7.651 1.00 77.56 130 ALA A CA 1
ATOM 1038 C C . ALA A 1 130 ? -11.362 20.340 7.302 1.00 77.56 130 ALA A C 1
ATOM 1040 O O . ALA A 1 130 ? -11.909 21.300 7.839 1.00 77.56 130 ALA A O 1
ATOM 1041 N N . SER A 1 131 ? -11.993 19.571 6.408 1.00 79.44 131 SER A N 1
ATOM 1042 C CA . SER A 1 131 ? -13.386 19.781 5.994 1.00 79.44 131 SER A CA 1
ATOM 1043 C C . SER A 1 131 ? -14.420 19.182 6.951 1.00 79.44 131 SER A C 1
ATOM 1045 O O . SER A 1 131 ? -15.582 19.588 6.932 1.00 79.44 131 SER A O 1
ATOM 1047 N N . VAL A 1 132 ? -14.021 18.214 7.781 1.00 71.00 132 VAL A N 1
ATOM 1048 C CA . VAL A 1 132 ? -14.914 17.567 8.746 1.00 71.00 132 VAL A CA 1
ATOM 1049 C C . VAL A 1 132 ? -14.973 18.426 10.015 1.00 71.00 132 VAL A C 1
ATOM 1051 O O . VAL A 1 132 ? -13.933 18.648 10.634 1.00 71.00 132 VAL A O 1
ATOM 1054 N N . PRO A 1 133 ? -16.162 18.896 10.441 1.00 64.31 133 PRO A N 1
ATOM 1055 C CA . PRO A 1 133 ? -16.301 19.617 11.701 1.00 64.31 133 PRO A CA 1
ATOM 1056 C C . PRO A 1 133 ? -15.771 18.770 12.857 1.00 64.31 133 PRO A C 1
ATOM 1058 O O . PRO A 1 133 ? -16.117 17.588 12.959 1.00 64.31 133 PRO A O 1
ATOM 1061 N N . GLU A 1 134 ? -14.958 19.359 13.741 1.00 57.94 134 GLU A N 1
ATOM 1062 C CA . GLU A 1 134 ? -14.556 18.645 14.950 1.00 57.94 134 GLU A CA 1
ATOM 1063 C C . GLU A 1 134 ? -15.818 18.249 15.728 1.00 57.94 134 GLU A C 1
ATOM 1065 O O . GLU A 1 134 ? -16.694 19.092 15.961 1.00 57.94 134 GLU A O 1
ATOM 1070 N N . PRO A 1 135 ? -15.964 16.966 16.104 1.00 56.09 135 PRO A N 1
ATOM 1071 C CA . PRO A 1 135 ? -17.134 16.529 16.838 1.00 56.09 135 PRO A CA 1
ATOM 1072 C C . PRO A 1 135 ? -17.219 17.324 18.140 1.00 56.09 135 PRO A C 1
ATOM 1074 O O . PRO A 1 135 ? -16.254 17.388 18.907 1.00 56.09 135 PRO A O 1
ATOM 1077 N N . ALA A 1 136 ? -18.393 17.895 18.413 1.00 46.28 136 ALA A N 1
ATOM 1078 C CA . ALA A 1 136 ? -18.680 18.476 19.713 1.00 46.28 136 ALA A CA 1
ATOM 1079 C C . ALA A 1 136 ? -18.311 17.451 20.796 1.00 46.28 136 ALA A C 1
ATOM 1081 O O . ALA A 1 136 ? -18.694 16.277 20.720 1.00 46.28 136 ALA A O 1
ATOM 1082 N N . THR A 1 137 ? -17.516 17.881 21.779 1.00 47.59 137 THR A N 1
ATOM 1083 C CA . THR A 1 137 ? -17.089 17.057 22.917 1.00 47.59 137 THR A CA 1
ATOM 1084 C C . THR A 1 137 ? -18.283 16.836 23.846 1.00 47.59 137 THR A C 1
ATOM 1086 O O . THR A 1 137 ? -18.365 17.353 24.950 1.00 47.59 137 THR A O 1
ATOM 1089 N N . THR A 1 138 ? -19.249 16.057 23.381 1.00 44.50 138 THR A N 1
ATOM 1090 C CA . THR A 1 138 ? -20.340 15.506 24.180 1.00 44.50 138 THR A CA 1
ATOM 1091 C C . THR A 1 138 ? -20.254 13.998 24.001 1.00 44.50 138 THR A C 1
ATOM 1093 O O . THR A 1 138 ? -21.038 13.351 23.311 1.00 44.50 138 THR A O 1
ATOM 1096 N N . ALA A 1 139 ? -19.163 13.430 24.514 1.00 51.28 139 ALA A N 1
ATOM 1097 C CA . ALA A 1 139 ? -18.960 11.994 24.513 1.00 51.28 139 ALA A CA 1
ATOM 1098 C C . ALA A 1 139 ? -19.610 11.417 25.773 1.00 51.28 139 ALA A C 1
ATOM 1100 O O . ALA A 1 139 ? -19.039 11.497 26.861 1.00 51.28 139 ALA A O 1
ATOM 1101 N N . GLU A 1 140 ? -20.788 10.815 25.621 1.00 49.12 140 GLU A N 1
ATOM 1102 C CA . GLU A 1 140 ? -21.281 9.861 26.609 1.00 49.12 140 GLU A CA 1
ATOM 1103 C C . GLU A 1 140 ? -20.215 8.784 26.830 1.00 49.12 140 GLU A C 1
ATOM 1105 O O . GLU A 1 140 ? -19.659 8.214 25.887 1.00 49.12 140 GLU A O 1
ATOM 1110 N N . THR A 1 141 ? -19.881 8.539 28.095 1.00 55.25 141 THR A N 1
ATOM 1111 C CA . THR A 1 141 ? -18.948 7.476 28.468 1.00 55.25 141 THR A CA 1
ATOM 1112 C C . THR A 1 141 ? -19.710 6.157 28.429 1.00 55.25 141 THR A C 1
ATOM 1114 O O . THR A 1 141 ? -20.258 5.728 29.439 1.00 55.25 141 THR A O 1
ATOM 1117 N N . GLN A 1 142 ? -19.777 5.532 27.256 1.00 61.59 142 GLN A N 1
ATOM 1118 C CA . GLN A 1 142 ? -20.316 4.182 27.125 1.00 61.59 142 GLN A CA 1
ATOM 1119 C C . GLN A 1 142 ? -19.232 3.164 27.493 1.00 61.59 142 GLN A C 1
ATOM 1121 O O . GLN A 1 142 ? -18.130 3.184 26.943 1.00 61.59 142 GLN A O 1
ATOM 1126 N N . SER A 1 143 ? -19.529 2.291 28.457 1.00 69.69 143 SER A N 1
ATOM 1127 C CA . SER A 1 143 ? -18.690 1.131 28.750 1.00 69.69 143 SER A CA 1
ATOM 1128 C C . SER A 1 143 ? -18.922 0.070 27.682 1.00 69.69 143 SER A C 1
ATOM 1130 O O . SER A 1 143 ? -20.020 -0.476 27.585 1.00 69.69 143 SER A O 1
ATOM 1132 N N . LEU A 1 144 ? -17.891 -0.224 26.899 1.00 75.81 144 LEU A N 1
ATOM 1133 C CA . LEU A 1 144 ? -17.950 -1.234 25.849 1.00 75.81 144 LEU A CA 1
ATOM 1134 C C . LEU A 1 144 ? -17.521 -2.582 26.424 1.00 75.81 144 LEU A C 1
ATOM 1136 O O . LEU A 1 144 ? -16.537 -2.670 27.166 1.00 75.81 144 LEU A O 1
ATOM 1140 N N . GLN A 1 145 ? -18.233 -3.639 26.056 1.00 81.50 145 GLN A N 1
ATOM 1141 C CA . GLN A 1 145 ? -17.807 -5.013 26.288 1.00 81.50 145 GLN A CA 1
ATOM 1142 C C . GLN A 1 145 ? -17.716 -5.717 24.943 1.00 81.50 145 GLN A C 1
ATOM 1144 O O . GLN A 1 145 ? -18.599 -5.549 24.110 1.00 81.50 145 GLN A O 1
ATOM 1149 N N . ALA A 1 146 ? -16.630 -6.463 24.741 1.00 83.81 146 ALA A N 1
ATOM 1150 C CA . ALA A 1 146 ? -16.483 -7.274 23.545 1.00 83.81 146 ALA A CA 1
ATOM 1151 C C . ALA A 1 146 ? -17.491 -8.426 23.601 1.00 83.81 146 ALA A C 1
ATOM 1153 O O . ALA A 1 146 ? -17.544 -9.144 24.601 1.00 83.81 146 ALA A O 1
ATOM 1154 N N . ALA A 1 147 ? -18.272 -8.573 22.540 1.00 85.44 147 ALA A N 1
ATOM 1155 C CA . ALA A 1 147 ? -19.261 -9.623 22.370 1.00 85.44 147 ALA A CA 1
ATOM 1156 C C . ALA A 1 147 ? -18.799 -10.666 21.342 1.00 85.44 147 ALA A C 1
ATOM 1158 O O . ALA A 1 147 ? -17.821 -10.480 20.612 1.00 85.44 147 ALA A O 1
ATOM 1159 N N . ASP A 1 148 ? -19.525 -11.779 21.269 1.00 84.00 148 ASP A N 1
ATOM 1160 C CA . ASP A 1 148 ? -19.304 -12.777 20.228 1.00 84.00 148 ASP A CA 1
ATOM 1161 C C . ASP A 1 148 ? -19.551 -12.163 18.842 1.00 84.00 148 ASP A C 1
ATOM 1163 O O . ASP A 1 148 ? -20.599 -11.578 18.578 1.00 84.00 148 ASP A O 1
ATOM 1167 N N . GLY A 1 149 ? -18.567 -12.302 17.950 1.00 84.88 149 GLY A N 1
ATOM 1168 C CA . GLY A 1 149 ? -18.566 -11.682 16.620 1.00 84.88 149 GLY A CA 1
ATOM 1169 C C . GLY A 1 149 ? -17.683 -10.437 16.509 1.00 84.88 149 GLY A C 1
ATOM 1170 O O . GLY A 1 149 ? -17.303 -10.077 15.394 1.00 84.88 149 GLY A O 1
ATOM 1171 N N . ASP A 1 150 ? -17.277 -9.842 17.633 1.00 88.81 150 ASP A N 1
ATOM 1172 C CA . ASP A 1 150 ? -16.343 -8.718 17.641 1.00 88.81 150 ASP A CA 1
ATOM 1173 C C . ASP A 1 150 ? -14.920 -9.135 17.236 1.00 88.81 150 ASP A C 1
ATOM 1175 O O . ASP A 1 150 ? -14.494 -10.291 17.352 1.00 88.81 150 ASP A O 1
ATOM 1179 N N . TRP A 1 151 ? -14.137 -8.144 16.809 1.00 89.75 151 TRP A N 1
ATOM 1180 C CA . TRP A 1 151 ? -12.733 -8.292 16.440 1.00 89.75 151 TRP A CA 1
ATOM 1181 C C . TRP A 1 151 ? -11.844 -7.412 17.329 1.00 89.75 151 TRP A C 1
ATOM 1183 O O . TRP A 1 151 ? -11.225 -6.470 16.844 1.00 89.75 151 TRP A O 1
ATOM 1193 N N . PRO A 1 152 ? -11.762 -7.669 18.645 1.00 86.00 152 PRO A N 1
ATOM 1194 C CA . PRO A 1 152 ? -11.211 -6.701 19.591 1.00 86.00 152 PRO A CA 1
ATOM 1195 C C . PRO A 1 152 ? -9.691 -6.527 19.503 1.00 86.00 152 PRO A C 1
ATOM 1197 O O . PRO A 1 152 ? -9.163 -5.609 20.109 1.00 86.00 152 PRO A O 1
ATOM 1200 N N . GLN A 1 153 ? -8.955 -7.391 18.807 1.00 83.81 153 GLN A N 1
ATOM 1201 C CA . GLN A 1 153 ? -7.490 -7.373 18.831 1.00 83.81 153 GLN A CA 1
ATOM 1202 C C . GLN A 1 153 ? -6.886 -7.842 17.510 1.00 83.81 153 GLN A C 1
ATOM 1204 O O . GLN A 1 153 ? -7.572 -8.443 16.675 1.00 83.81 153 GLN A O 1
ATOM 1209 N N . PHE A 1 154 ? -5.580 -7.640 17.345 1.00 79.12 154 PHE A N 1
ATOM 1210 C CA . PHE A 1 154 ? -4.845 -8.123 16.186 1.00 79.12 154 PHE A CA 1
ATOM 1211 C C . PHE A 1 154 ? -5.072 -9.625 15.966 1.00 79.12 154 PHE A C 1
ATOM 1213 O O . PHE A 1 154 ? -4.841 -10.454 16.849 1.00 79.12 154 PHE A O 1
ATOM 1220 N N . ARG A 1 155 ? -5.511 -9.973 14.748 1.00 84.25 155 ARG A N 1
ATOM 1221 C CA . ARG A 1 155 ? -5.906 -11.335 14.341 1.00 84.25 155 ARG A CA 1
ATOM 1222 C C . ARG A 1 155 ? -7.130 -11.907 15.082 1.00 84.25 155 ARG A C 1
ATOM 1224 O O . ARG A 1 155 ? -7.324 -13.122 15.079 1.00 84.25 155 ARG A O 1
ATOM 1231 N N . GLY A 1 156 ? -7.964 -11.055 15.670 1.00 85.94 156 GLY A N 1
ATOM 1232 C CA . GLY A 1 156 ? -9.276 -11.414 16.201 1.00 85.94 156 GLY A CA 1
ATOM 1233 C C . GLY A 1 156 ? -9.249 -11.962 17.630 1.00 85.94 156 GLY A C 1
ATOM 1234 O O . GLY A 1 156 ? -8.187 -12.087 18.243 1.00 85.94 156 GLY A O 1
ATOM 1235 N N . PRO A 1 157 ? -10.411 -12.330 18.192 1.00 85.50 157 PRO A N 1
ATOM 1236 C CA . PRO A 1 157 ? -10.558 -12.673 19.612 1.00 85.50 157 PRO A CA 1
ATOM 1237 C C . PRO A 1 157 ? -9.683 -13.857 20.054 1.00 85.50 157 PRO A C 1
ATOM 1239 O O . PRO A 1 157 ? -9.259 -13.914 21.205 1.00 85.50 157 PRO A O 1
ATOM 1242 N N . ARG A 1 158 ? -9.320 -14.756 19.128 1.00 84.88 158 ARG A N 1
ATOM 1243 C CA . ARG A 1 158 ? -8.408 -15.890 19.377 1.00 84.88 158 ARG A CA 1
ATOM 1244 C C . ARG A 1 158 ? -6.998 -15.710 18.809 1.00 84.88 158 ARG A C 1
ATOM 1246 O O . ARG A 1 158 ? -6.181 -16.617 18.931 1.00 84.88 158 ARG A O 1
ATOM 1253 N N . ARG A 1 159 ? -6.706 -14.570 18.171 1.00 82.31 159 ARG A N 1
ATOM 1254 C CA . ARG A 1 159 ? -5.419 -14.253 17.513 1.00 82.31 159 ARG A CA 1
ATOM 1255 C C . ARG A 1 159 ? -4.996 -15.225 16.414 1.00 82.31 159 ARG A C 1
ATOM 1257 O O . ARG A 1 159 ? -3.839 -15.239 15.992 1.00 82.31 159 ARG A O 1
ATOM 1264 N N . ASP A 1 160 ? -5.921 -16.034 15.925 1.00 88.62 160 ASP A N 1
ATOM 1265 C CA . ASP A 1 160 ? -5.683 -17.014 14.872 1.00 88.62 160 ASP A CA 1
ATOM 1266 C C . ASP A 1 160 ? -5.862 -16.408 13.473 1.00 88.62 160 ASP A C 1
ATOM 1268 O O . ASP A 1 160 ? -5.323 -16.943 12.503 1.00 88.62 160 ASP A O 1
ATOM 1272 N N . GLY A 1 161 ? -6.509 -15.245 13.369 1.00 87.38 161 GLY A N 1
ATOM 1273 C CA . GLY A 1 161 ? -6.814 -14.564 12.114 1.00 87.38 161 GLY A CA 1
ATOM 1274 C C . GLY A 1 161 ? -8.020 -15.166 11.401 1.00 87.38 161 GLY A C 1
ATOM 1275 O O . GLY A 1 161 ? -8.109 -15.052 10.182 1.00 87.38 161 GLY A O 1
ATOM 1276 N N . LYS A 1 162 ? -8.922 -15.841 12.125 1.00 88.44 162 LYS A N 1
ATOM 1277 C CA . LYS A 1 162 ? -10.073 -16.533 11.536 1.00 88.44 162 LYS A CA 1
ATOM 1278 C C . LYS A 1 162 ? -11.387 -15.923 12.016 1.00 88.44 162 LYS A C 1
ATOM 1280 O O . LYS A 1 162 ? -11.644 -15.857 13.213 1.00 88.44 162 LYS A O 1
ATOM 1285 N N . VAL A 1 163 ? -12.243 -15.544 11.068 1.00 87.44 163 VAL A N 1
ATOM 1286 C CA . VAL A 1 163 ? -13.663 -15.260 11.323 1.00 87.44 163 VAL A CA 1
ATOM 1287 C C . VAL A 1 163 ? -14.437 -16.574 11.214 1.00 87.44 163 VAL A C 1
ATOM 1289 O O . VAL A 1 163 ? -14.275 -17.315 10.244 1.00 87.44 163 VAL A O 1
ATOM 1292 N N . THR A 1 164 ? -15.277 -16.870 12.200 1.00 84.44 164 THR A N 1
ATOM 1293 C CA . THR A 1 164 ? -16.136 -18.064 12.240 1.00 84.44 164 THR A CA 1
ATOM 1294 C C . THR A 1 164 ? -17.606 -17.657 12.296 1.00 84.44 164 THR A C 1
ATOM 1296 O O . THR A 1 164 ? -17.913 -16.558 12.738 1.00 84.44 164 THR A O 1
ATOM 1299 N N . GLY A 1 165 ? -18.522 -18.524 11.856 1.00 83.19 165 GLY A N 1
ATOM 1300 C CA . GLY A 1 165 ? -19.967 -18.245 11.916 1.00 83.19 165 GLY A CA 1
ATOM 1301 C C . GLY A 1 165 ? -20.508 -17.337 10.804 1.00 83.19 165 GLY A C 1
ATOM 1302 O O . GLY A 1 165 ? -21.710 -17.114 10.741 1.00 83.19 165 GLY A O 1
ATOM 1303 N N . VAL A 1 166 ? -19.654 -16.865 9.888 1.00 85.00 166 VAL A N 1
ATOM 1304 C CA . VAL A 1 166 ? -20.051 -16.029 8.744 1.00 85.00 166 VAL A CA 1
ATOM 1305 C C . VAL A 1 166 ? -19.742 -16.752 7.437 1.00 85.00 166 VAL A C 1
ATOM 1307 O O . VAL A 1 166 ? -18.641 -17.269 7.241 1.00 85.00 166 VAL A O 1
ATOM 1310 N N . ARG A 1 167 ? -20.709 -16.771 6.513 1.00 85.44 167 ARG A N 1
ATOM 1311 C CA . ARG A 1 167 ? -20.534 -17.305 5.158 1.00 85.44 167 ARG A CA 1
ATOM 1312 C C . ARG A 1 167 ? -20.594 -16.163 4.152 1.00 85.44 167 ARG A C 1
ATOM 1314 O O . ARG A 1 167 ? -21.665 -15.656 3.844 1.00 85.44 167 ARG A O 1
ATOM 1321 N N . LEU A 1 168 ? -19.431 -15.774 3.639 1.00 86.56 168 LEU A N 1
ATOM 1322 C CA . LEU A 1 168 ? -19.328 -14.783 2.569 1.00 86.56 168 LEU A CA 1
ATOM 1323 C C . LEU A 1 168 ? -19.575 -15.449 1.210 1.00 86.56 168 LEU A C 1
ATOM 1325 O O . LEU A 1 168 ? -19.152 -16.591 0.990 1.00 86.56 168 LEU A O 1
ATOM 1329 N N . SER A 1 169 ? -20.239 -14.734 0.295 1.00 87.38 169 SER A N 1
ATOM 1330 C CA . SER A 1 169 ? -20.331 -15.180 -1.098 1.00 87.38 169 SER A CA 1
ATOM 1331 C C . SER A 1 169 ? -18.926 -15.289 -1.688 1.00 87.38 169 SER A C 1
ATOM 1333 O O . SER A 1 169 ? -18.073 -14.425 -1.471 1.00 87.38 169 SER A O 1
ATOM 1335 N N . ARG A 1 170 ? -18.683 -16.378 -2.419 1.00 88.88 170 ARG A N 1
ATOM 1336 C CA . ARG A 1 170 ? -17.424 -16.615 -3.139 1.00 88.88 170 ARG A CA 1
ATOM 1337 C C . ARG A 1 170 ? -17.510 -16.185 -4.601 1.00 88.88 170 ARG A C 1
ATOM 1339 O O . ARG A 1 170 ? -16.480 -16.106 -5.260 1.00 88.88 170 ARG A O 1
ATOM 1346 N N . ASP A 1 171 ? -18.713 -15.913 -5.105 1.00 88.94 171 ASP A N 1
ATOM 1347 C CA . ASP A 1 171 ? -18.906 -15.471 -6.482 1.00 88.94 171 ASP A CA 1
ATOM 1348 C C . ASP A 1 171 ? -18.818 -13.950 -6.576 1.00 88.94 171 ASP A C 1
ATOM 1350 O O . ASP A 1 171 ? -19.816 -13.237 -6.581 1.00 88.94 171 ASP A O 1
ATOM 1354 N N . TRP A 1 172 ? -17.590 -13.451 -6.657 1.00 91.44 172 TRP A N 1
ATOM 1355 C CA . TRP A 1 172 ? -17.334 -12.017 -6.787 1.00 91.44 172 TRP A CA 1
ATOM 1356 C C . TRP A 1 172 ? -17.447 -11.524 -8.235 1.00 91.44 172 TRP A C 1
ATOM 1358 O O . TRP A 1 172 ? -17.263 -10.335 -8.483 1.00 91.44 172 TRP A O 1
ATOM 1368 N N . LYS A 1 173 ? -17.725 -12.416 -9.198 1.00 89.44 173 LYS A N 1
ATOM 1369 C CA . LYS A 1 173 ? -17.907 -12.049 -10.608 1.00 89.44 173 LYS A CA 1
ATOM 1370 C C . LYS A 1 173 ? -19.355 -11.679 -10.887 1.00 89.44 173 LYS A C 1
ATOM 1372 O O . LYS A 1 173 ? -19.602 -10.623 -11.457 1.00 89.44 173 LYS A O 1
ATOM 1377 N N . SER A 1 174 ? -20.294 -12.538 -10.492 1.00 92.31 174 SER A N 1
ATOM 1378 C CA . SER A 1 174 ? -21.722 -12.271 -10.683 1.00 92.31 174 SER A CA 1
ATOM 1379 C C . SER A 1 174 ? -22.328 -11.476 -9.522 1.00 92.31 174 SER A C 1
ATOM 1381 O O . SER A 1 174 ? -23.279 -10.725 -9.726 1.00 92.31 174 SER A O 1
ATOM 1383 N N . GLN A 1 175 ? -21.759 -11.598 -8.316 1.00 89.56 175 GLN A N 1
ATOM 1384 C CA . GLN A 1 175 ? -22.245 -10.947 -7.098 1.00 89.56 175 GLN A CA 1
ATOM 1385 C C . GLN A 1 175 ? -21.104 -10.224 -6.364 1.00 89.56 175 GLN A C 1
ATOM 1387 O O . GLN A 1 175 ? -20.708 -10.626 -5.264 1.00 89.56 175 GLN A O 1
ATOM 1392 N N . PRO A 1 176 ? -20.541 -9.153 -6.955 1.00 90.62 176 PRO A N 1
ATOM 1393 C CA . PRO A 1 176 ? -19.487 -8.390 -6.303 1.00 90.62 176 PRO A CA 1
ATOM 1394 C C . PRO A 1 176 ? -19.997 -7.759 -4.994 1.00 90.62 176 PRO A C 1
ATOM 1396 O O . PRO A 1 176 ? -21.146 -7.308 -4.928 1.00 90.62 176 PRO A O 1
ATOM 1399 N N . PRO A 1 177 ? -19.159 -7.693 -3.945 1.00 89.81 177 PRO A N 1
ATOM 1400 C CA . PRO A 1 177 ? -19.529 -7.014 -2.711 1.00 89.81 177 PRO A CA 1
ATOM 1401 C C . PRO A 1 177 ? -19.795 -5.525 -2.975 1.00 89.81 177 PRO A C 1
ATOM 1403 O O . PRO A 1 177 ? -19.045 -4.861 -3.691 1.00 89.81 177 PRO A O 1
ATOM 1406 N N . ARG A 1 178 ? -20.860 -4.988 -2.371 1.00 87.69 178 ARG A N 1
ATOM 1407 C CA . ARG A 1 178 ? -21.182 -3.558 -2.445 1.00 87.69 178 ARG A CA 1
ATOM 1408 C C . ARG A 1 178 ? -20.348 -2.786 -1.428 1.00 87.69 178 ARG A C 1
ATOM 1410 O O . ARG A 1 178 ? -20.380 -3.102 -0.241 1.00 87.69 178 ARG A O 1
ATOM 1417 N N . GLU A 1 179 ? -19.666 -1.738 -1.879 1.00 87.75 179 GLU A N 1
ATOM 1418 C CA . GLU A 1 179 ? -19.023 -0.778 -0.981 1.00 87.75 179 GLU A CA 1
ATOM 1419 C C . GLU A 1 179 ? -20.096 -0.078 -0.136 1.00 87.75 179 GLU A C 1
ATOM 1421 O O . GLU A 1 179 ? -20.958 0.621 -0.667 1.00 87.75 179 GLU A O 1
ATOM 1426 N N . LEU A 1 180 ? -20.078 -0.310 1.180 1.00 84.75 180 LEU A N 1
ATOM 1427 C CA . LEU A 1 180 ? -20.974 0.378 2.115 1.00 84.75 180 LEU A CA 1
ATOM 1428 C C . LEU A 1 180 ? -20.449 1.768 2.461 1.00 84.75 180 LEU A C 1
ATOM 1430 O O . LEU A 1 180 ? -21.229 2.692 2.674 1.00 84.75 180 LEU A O 1
ATOM 1434 N N . TRP A 1 181 ? 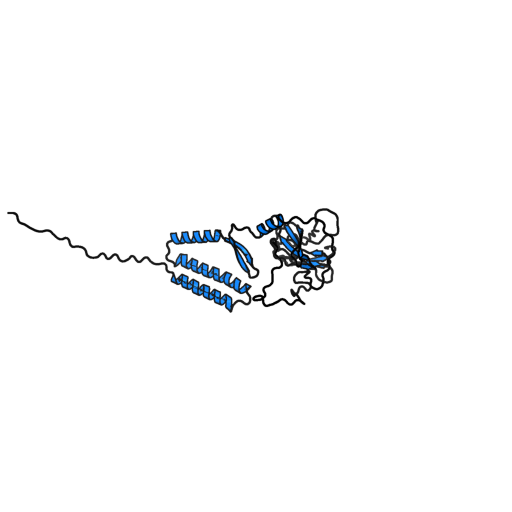-19.126 1.907 2.530 1.00 83.12 181 TRP A N 1
ATOM 1435 C CA . TRP A 1 181 ? -18.479 3.160 2.856 1.00 83.12 181 TRP A CA 1
ATOM 1436 C C . TRP A 1 181 ? -17.002 3.186 2.472 1.00 83.12 181 TRP A C 1
ATOM 1438 O O . TRP A 1 181 ? -16.359 2.150 2.308 1.00 83.12 181 TRP A O 1
ATOM 1448 N N . ARG A 1 182 ? -16.456 4.405 2.426 1.00 82.81 182 ARG A N 1
ATOM 1449 C CA . ARG A 1 182 ? -15.032 4.692 2.258 1.00 82.81 182 ARG A CA 1
ATOM 1450 C C . ARG A 1 182 ? -14.636 5.882 3.115 1.00 82.81 182 ARG A C 1
ATOM 1452 O O . ARG A 1 182 ? -15.401 6.833 3.256 1.00 82.81 182 ARG A O 1
ATOM 1459 N N . HIS A 1 183 ? -13.442 5.820 3.689 1.00 77.81 183 HIS A N 1
ATOM 1460 C CA . HIS A 1 183 ? -12.896 6.878 4.526 1.00 77.81 183 HIS A CA 1
ATOM 1461 C C . HIS A 1 183 ? -11.424 7.107 4.177 1.00 77.81 183 HIS A C 1
ATOM 1463 O O . HIS A 1 183 ? -10.678 6.127 4.104 1.00 77.81 183 HIS A O 1
ATOM 1469 N N . PRO A 1 184 ? -10.999 8.354 3.914 1.00 78.81 184 PRO A N 1
ATOM 1470 C CA . PRO A 1 184 ? -9.584 8.682 3.838 1.00 78.81 184 PRO A CA 1
ATOM 1471 C C . PRO A 1 184 ? -8.926 8.444 5.195 1.00 78.81 184 PRO A C 1
ATOM 1473 O O . PRO A 1 184 ? -9.421 8.936 6.197 1.00 78.81 184 PRO A O 1
ATOM 1476 N N . VAL A 1 185 ? -7.817 7.715 5.202 1.00 76.31 185 VAL A N 1
ATOM 1477 C CA . VAL A 1 185 ? -6.970 7.521 6.383 1.00 76.31 185 VAL A CA 1
ATOM 1478 C C . VAL A 1 185 ? -5.601 8.144 6.122 1.00 76.31 185 VAL A C 1
ATOM 1480 O O . VAL A 1 185 ? -5.148 8.227 4.972 1.00 76.31 185 VAL A O 1
ATOM 1483 N N . GLY A 1 186 ? -4.954 8.607 7.184 1.00 73.38 186 GLY A N 1
ATOM 1484 C CA . GLY A 1 186 ? -3.559 9.017 7.213 1.00 73.38 186 GLY A CA 1
ATOM 1485 C C . GLY A 1 186 ? -2.599 7.855 6.941 1.00 73.38 186 GLY A C 1
ATOM 1486 O O . GLY A 1 186 ? -2.984 6.738 6.594 1.00 73.38 186 GLY A O 1
ATOM 1487 N N . GLN A 1 187 ? -1.296 8.110 7.071 1.00 73.81 187 GLN A N 1
ATOM 1488 C CA . GLN A 1 187 ? -0.301 7.067 6.799 1.00 73.81 187 GLN A CA 1
ATOM 1489 C C . GLN A 1 187 ? -0.315 6.004 7.903 1.00 73.81 187 GLN A C 1
ATOM 1491 O O . GLN A 1 187 ? -0.301 6.335 9.081 1.00 73.81 187 GLN A O 1
ATOM 1496 N N . GLY A 1 188 ? -0.259 4.724 7.554 1.00 72.50 188 GLY A N 1
ATOM 1497 C CA . GLY A 1 188 ? -0.170 3.654 8.543 1.00 72.50 188 GLY A CA 1
ATOM 1498 C C . GLY A 1 188 ? -0.467 2.293 7.934 1.00 72.50 188 GLY A C 1
ATOM 1499 O O . GLY A 1 188 ? -1.093 2.194 6.884 1.00 72.50 188 GLY A O 1
ATOM 1500 N N . TRP A 1 189 ? -0.018 1.239 8.611 1.00 72.50 189 TRP A N 1
ATOM 1501 C CA . TRP A 1 189 ? -0.303 -0.152 8.235 1.00 72.50 189 TRP A CA 1
ATOM 1502 C C . TRP A 1 189 ? -1.086 -0.875 9.328 1.00 72.50 189 TRP A C 1
ATOM 1504 O O . TRP A 1 189 ? -0.932 -2.080 9.521 1.00 72.50 189 TRP A O 1
ATOM 1514 N N . SER A 1 190 ? -1.883 -0.127 10.093 1.00 74.62 190 SER A N 1
ATOM 1515 C CA . SER A 1 190 ? -2.615 -0.696 11.212 1.00 74.62 190 SER A CA 1
ATOM 1516 C C . SER A 1 190 ? -3.801 -1.547 10.743 1.00 74.62 190 SER A C 1
ATOM 1518 O O . SER A 1 190 ? -4.429 -1.280 9.722 1.00 74.62 190 SER A O 1
ATOM 1520 N N . SER A 1 191 ? -4.092 -2.596 11.503 1.00 78.25 191 SER A N 1
ATOM 1521 C CA . SER A 1 191 ? -5.316 -3.377 11.436 1.00 78.25 191 SER A CA 1
ATOM 1522 C C . SER A 1 191 ? -6.392 -2.653 12.237 1.00 78.25 191 SER A C 1
ATOM 1524 O O . SER A 1 191 ? -6.098 -1.818 13.089 1.00 78.25 191 SER A O 1
ATOM 1526 N N . PHE A 1 192 ? -7.636 -3.055 12.021 1.00 83.50 192 PHE A N 1
ATOM 1527 C CA . PHE A 1 192 ? -8.754 -2.608 12.834 1.00 83.50 192 PHE A CA 1
ATOM 1528 C C . PHE A 1 192 ? -8.937 -3.506 14.059 1.00 83.50 192 PHE A C 1
ATOM 1530 O O . PHE A 1 192 ? -8.784 -4.728 13.955 1.00 83.50 192 PHE A O 1
ATOM 1537 N N . ALA A 1 193 ? -9.318 -2.896 15.179 1.00 84.12 193 ALA A N 1
ATOM 1538 C CA . ALA A 1 193 ? -10.092 -3.554 16.224 1.00 84.12 193 ALA A CA 1
ATOM 1539 C C . ALA A 1 193 ? -11.556 -3.121 16.093 1.00 84.12 193 ALA A C 1
ATOM 1541 O O . ALA A 1 193 ? -11.827 -1.949 15.852 1.00 84.12 193 ALA A O 1
ATOM 1542 N N . VAL A 1 194 ? -12.498 -4.048 16.229 1.00 86.88 194 VAL A N 1
ATOM 1543 C CA . VAL A 1 194 ? -13.938 -3.784 16.115 1.00 86.88 194 VAL A CA 1
ATOM 1544 C C . VAL A 1 194 ? -14.637 -4.310 17.359 1.00 86.88 194 VAL A C 1
ATOM 1546 O O . VAL A 1 194 ? -14.426 -5.466 17.722 1.00 86.88 194 VAL A O 1
ATOM 1549 N N . VAL A 1 195 ? -15.427 -3.460 18.014 1.00 85.69 195 VAL A N 1
ATOM 1550 C CA . VAL A 1 195 ? -16.236 -3.804 19.193 1.00 85.69 195 VAL A CA 1
ATOM 1551 C C . VAL A 1 195 ? -17.609 -3.167 19.045 1.00 85.69 195 VAL A C 1
ATOM 1553 O O . VAL A 1 195 ? -17.722 -1.936 19.064 1.00 85.69 195 VAL A O 1
ATOM 1556 N N . GLY A 1 196 ? -18.641 -3.994 18.879 1.00 85.06 196 GLY A N 1
ATOM 1557 C CA . GLY A 1 196 ? -19.970 -3.544 18.483 1.00 85.06 196 GLY A CA 1
ATOM 1558 C C . GLY A 1 196 ? -19.913 -2.722 17.193 1.00 85.06 196 GLY A C 1
ATOM 1559 O O . GLY A 1 196 ? -19.278 -3.108 16.214 1.00 85.06 196 GLY A O 1
ATOM 1560 N N . ASP A 1 197 ? -20.517 -1.535 17.224 1.00 81.56 197 ASP A N 1
ATOM 1561 C CA . ASP A 1 197 ? -20.560 -0.610 16.085 1.00 81.56 197 ASP A CA 1
ATOM 1562 C C . ASP A 1 197 ? -19.320 0.295 15.987 1.00 81.56 197 ASP A C 1
ATOM 1564 O O . ASP A 1 197 ? -19.330 1.284 15.256 1.00 81.56 197 ASP A O 1
ATOM 1568 N N . LEU A 1 198 ? -18.250 0.028 16.742 1.00 79.25 198 LEU A N 1
ATOM 1569 C CA . LEU A 1 198 ? -17.055 0.872 16.762 1.00 79.25 198 LEU A CA 1
ATOM 1570 C C . LEU A 1 198 ? -15.853 0.161 16.146 1.00 79.25 198 LEU A C 1
ATOM 1572 O O . LEU A 1 198 ? -15.482 -0.930 16.569 1.00 79.25 198 LEU A O 1
ATOM 1576 N N . ALA A 1 199 ? -15.206 0.823 15.189 1.00 82.19 199 ALA A N 1
ATOM 1577 C CA . ALA A 1 199 ? -13.937 0.425 14.603 1.00 82.19 199 ALA A CA 1
ATOM 1578 C C . ALA A 1 199 ? -12.820 1.371 15.065 1.00 82.19 199 ALA A C 1
ATOM 1580 O O . ALA A 1 199 ? -12.950 2.594 15.018 1.00 82.19 199 ALA A O 1
ATOM 1581 N N . PHE A 1 200 ? -11.707 0.790 15.490 1.00 78.62 200 PHE A N 1
ATOM 1582 C CA . PHE A 1 200 ? -10.531 1.473 16.009 1.00 78.62 200 PHE A CA 1
ATOM 1583 C C . PHE A 1 200 ? -9.347 1.158 15.106 1.00 78.62 200 PHE A C 1
ATOM 1585 O O . PHE A 1 200 ? -9.082 -0.013 14.831 1.00 78.62 200 PHE A O 1
ATOM 1592 N N . THR A 1 201 ? -8.622 2.180 14.664 1.00 78.31 201 THR A N 1
ATOM 1593 C CA . THR A 1 201 ? -7.387 2.007 13.892 1.00 78.31 201 THR A CA 1
ATOM 1594 C C . THR A 1 201 ? -6.370 3.077 14.256 1.00 78.31 201 THR A C 1
ATOM 1596 O O . THR A 1 201 ? -6.723 4.150 14.749 1.00 78.31 201 THR A O 1
ATOM 1599 N N . GLN A 1 202 ? -5.093 2.772 14.048 1.00 74.38 202 GLN A N 1
ATOM 1600 C CA . GLN A 1 202 ? -4.015 3.734 14.236 1.00 74.38 202 GLN A CA 1
ATOM 1601 C C . GLN A 1 202 ? -3.501 4.233 12.892 1.00 74.38 202 GLN A C 1
ATOM 1603 O O . GLN A 1 202 ? -3.178 3.449 11.998 1.00 74.38 202 GLN A O 1
ATOM 1608 N N . GLU A 1 203 ? -3.333 5.541 12.799 1.00 73.06 203 GLU A N 1
ATOM 1609 C CA . GLU A 1 203 ? -2.778 6.215 11.635 1.00 73.06 203 GLU A CA 1
ATOM 1610 C C . GLU A 1 203 ? -1.817 7.325 12.066 1.00 73.06 203 GLU A C 1
ATOM 1612 O O . GLU A 1 203 ? -1.677 7.654 13.243 1.00 73.06 203 GLU A O 1
ATOM 1617 N N . HIS A 1 204 ? -1.095 7.898 11.116 1.00 69.81 204 HIS A N 1
ATOM 1618 C CA . HIS A 1 204 ? -0.215 9.033 11.333 1.00 69.81 204 HIS A CA 1
ATOM 1619 C C . HIS A 1 204 ? -0.881 10.285 10.796 1.00 69.81 204 HIS A C 1
ATOM 1621 O O . HIS A 1 204 ? -1.229 10.363 9.612 1.00 69.81 204 HIS A O 1
ATOM 1627 N N . ALA A 1 205 ? -0.989 11.284 11.670 1.00 63.00 205 ALA A N 1
ATOM 1628 C CA . ALA A 1 205 ? -1.470 12.595 11.296 1.00 63.00 205 ALA A CA 1
ATOM 1629 C C . ALA A 1 205 ? -0.377 13.324 10.508 1.00 63.00 205 ALA A C 1
ATOM 1631 O O . ALA A 1 205 ? 0.656 13.745 11.040 1.00 63.00 205 ALA A O 1
ATOM 1632 N N . ALA A 1 206 ? -0.637 13.477 9.218 1.00 54.03 206 ALA A N 1
ATOM 1633 C CA . ALA A 1 206 ? 0.105 14.339 8.319 1.00 54.03 206 ALA A CA 1
ATOM 1634 C C . ALA A 1 206 ? 0.319 15.738 8.927 1.00 54.03 206 ALA A C 1
ATOM 1636 O O . ALA A 1 206 ? -0.586 16.314 9.529 1.00 54.03 206 ALA A O 1
ATOM 1637 N N . GLY A 1 207 ? 1.529 16.286 8.827 1.00 53.41 207 GLY A N 1
ATOM 1638 C CA . GLY A 1 207 ? 1.844 17.649 9.284 1.00 53.41 207 GLY A CA 1
ATOM 1639 C C . GLY A 1 207 ? 1.872 17.910 10.804 1.00 53.41 207 GLY A C 1
ATOM 1640 O O . GLY A 1 207 ? 2.455 18.915 11.202 1.00 53.41 207 GLY A O 1
ATOM 1641 N N . ARG A 1 208 ? 1.327 17.034 11.668 1.00 49.38 208 ARG A N 1
ATOM 1642 C CA . ARG A 1 208 ? 1.338 17.226 13.142 1.00 49.38 208 ARG A CA 1
ATOM 1643 C C . ARG A 1 208 ? 2.457 16.489 13.885 1.00 49.38 208 ARG A C 1
ATOM 1645 O O . ARG A 1 208 ? 2.616 16.691 15.078 1.00 49.38 208 ARG A O 1
ATOM 1652 N N . GLY A 1 209 ? 3.267 15.674 13.205 1.00 49.03 209 GLY A N 1
ATOM 1653 C CA . GLY A 1 209 ? 4.453 15.040 13.808 1.00 49.03 209 GLY A CA 1
ATOM 1654 C C . GLY A 1 209 ? 4.165 13.944 14.849 1.00 49.03 209 GLY A C 1
ATOM 1655 O O . GLY A 1 209 ? 5.103 13.492 15.513 1.00 49.03 209 GLY A O 1
ATOM 1656 N N . GLY A 1 210 ? 2.913 13.490 14.954 1.00 57.66 210 GLY A N 1
ATOM 1657 C CA . GLY A 1 210 ? 2.454 12.513 15.942 1.00 57.66 210 GLY A CA 1
ATOM 1658 C C . GLY A 1 210 ? 1.601 11.391 15.352 1.00 57.66 210 GLY A C 1
ATOM 1659 O O . GLY A 1 210 ? 1.125 11.461 14.214 1.00 57.66 210 GLY A O 1
ATOM 1660 N N . GLN A 1 211 ? 1.435 10.333 16.144 1.00 59.78 211 GLN A N 1
ATOM 1661 C CA . GLN A 1 211 ? 0.520 9.236 15.842 1.00 59.78 211 GLN A CA 1
ATOM 1662 C C . GLN A 1 211 ? -0.893 9.580 16.323 1.00 59.78 211 GLN A C 1
ATOM 1664 O O . GLN A 1 211 ? -1.074 10.262 17.328 1.00 59.78 211 GLN A O 1
ATOM 1669 N N . LEU A 1 212 ? -1.898 9.103 15.603 1.00 61.50 212 LEU A N 1
ATOM 1670 C CA . LEU A 1 212 ? -3.303 9.344 15.866 1.00 61.50 212 LEU A CA 1
ATOM 1671 C C . LEU A 1 212 ? -4.021 8.003 16.053 1.00 61.50 212 LEU A C 1
ATOM 1673 O O . LEU A 1 212 ? -3.876 7.093 15.236 1.00 61.50 212 LEU A O 1
ATOM 1677 N N . LEU A 1 213 ? -4.803 7.875 17.123 1.00 61.72 213 LEU A N 1
ATOM 1678 C CA . LEU A 1 213 ? -5.797 6.815 17.234 1.00 61.72 213 LEU A CA 1
ATOM 1679 C C . LEU A 1 213 ? -7.115 7.361 16.690 1.00 61.72 213 LEU A C 1
ATOM 1681 O O . LEU A 1 213 ? -7.705 8.278 17.271 1.00 61.72 213 LEU A O 1
ATOM 1685 N N . GLU A 1 214 ? -7.584 6.782 15.592 1.00 65.00 214 GLU A N 1
ATOM 1686 C CA . GLU A 1 214 ? -8.883 7.110 15.032 1.00 65.00 214 GLU A CA 1
ATOM 1687 C C . GLU A 1 214 ? -9.942 6.142 15.575 1.00 65.00 214 GLU A C 1
ATOM 1689 O O . GLU A 1 214 ? -9.808 4.917 15.492 1.00 65.00 214 GLU A O 1
ATOM 1694 N N . ILE A 1 215 ? -11.000 6.703 16.164 1.00 63.47 215 ILE A N 1
ATOM 1695 C CA . ILE A 1 215 ? -12.162 5.960 16.650 1.00 63.47 215 ILE A CA 1
ATOM 1696 C C . ILE A 1 215 ? -13.340 6.275 15.744 1.00 63.47 215 ILE A C 1
ATOM 1698 O O . ILE A 1 215 ? -13.739 7.434 15.610 1.00 63.47 215 ILE A O 1
ATOM 1702 N N . ARG A 1 216 ? -13.936 5.235 15.171 1.00 65.50 216 ARG A N 1
ATOM 1703 C CA . ARG A 1 216 ? -15.017 5.356 14.204 1.00 65.50 216 ARG A CA 1
ATOM 1704 C C . ARG A 1 216 ? -16.248 4.597 14.656 1.00 65.50 216 ARG A C 1
ATOM 1706 O O . ARG A 1 216 ? -16.134 3.435 15.014 1.00 65.50 216 ARG A O 1
ATOM 1713 N N . GLN A 1 217 ? -17.422 5.204 14.539 1.00 64.44 217 GLN A N 1
ATOM 1714 C CA . GLN A 1 217 ? -18.683 4.470 14.586 1.00 64.44 217 GLN A CA 1
ATOM 1715 C C . GLN A 1 217 ? -19.110 4.062 13.177 1.00 64.44 217 GLN A C 1
ATOM 1717 O O . GLN A 1 217 ? -19.354 4.912 12.315 1.00 64.44 217 GLN A O 1
ATOM 1722 N N . VAL A 1 218 ? -19.160 2.753 12.956 1.00 62.81 218 VAL A N 1
ATOM 1723 C CA . VAL A 1 218 ? -19.644 2.094 11.750 1.00 62.81 218 VAL A CA 1
ATOM 1724 C C . VAL A 1 218 ? -21.132 1.832 11.943 1.00 62.81 218 VAL A C 1
ATOM 1726 O O . VAL A 1 218 ? -21.519 1.081 12.826 1.00 62.81 218 VAL A O 1
ATOM 1729 N N . SER A 1 219 ? -21.972 2.443 11.112 1.00 56.00 219 SER A N 1
ATOM 1730 C CA . SER A 1 219 ? -23.395 2.110 11.045 1.00 56.00 219 SER A CA 1
ATOM 1731 C C . SER A 1 219 ? -23.716 1.421 9.711 1.00 56.00 219 SER A C 1
ATOM 1733 O O . SER A 1 219 ? -22.989 1.607 8.728 1.00 56.00 219 SER A O 1
ATOM 1735 N N . PRO A 1 220 ? -24.823 0.664 9.616 1.00 52.31 220 PRO A N 1
ATOM 1736 C CA . PRO A 1 220 ? -25.272 0.072 8.352 1.00 52.31 220 PRO A CA 1
ATOM 1737 C C . PRO A 1 220 ? -25.505 1.101 7.230 1.00 52.31 220 PRO A C 1
ATOM 1739 O O . PRO A 1 220 ? -25.444 0.757 6.050 1.00 52.31 220 PRO A O 1
ATOM 1742 N N . CYS A 1 221 ? -25.750 2.364 7.595 1.00 51.97 221 CYS A N 1
ATOM 1743 C CA . CYS A 1 221 ? -26.068 3.469 6.689 1.00 51.97 221 CYS A CA 1
ATOM 1744 C C . CYS A 1 221 ? -24.846 4.329 6.320 1.00 51.97 221 CYS A C 1
ATOM 1746 O O . CYS A 1 221 ? -24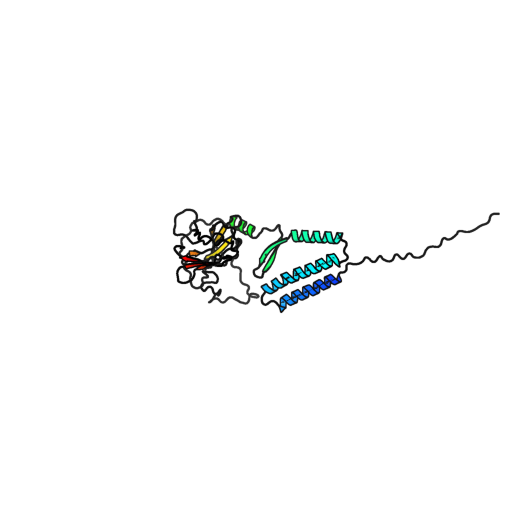.997 5.361 5.669 1.00 51.97 221 CYS A O 1
ATOM 1748 N N . GLY A 1 222 ? -23.648 3.940 6.760 1.00 54.34 222 GLY A N 1
ATOM 1749 C CA . GLY A 1 222 ? -22.427 4.724 6.612 1.00 54.34 222 GLY A CA 1
ATOM 1750 C C . GLY A 1 222 ? -21.789 5.017 7.961 1.00 54.34 222 GLY A C 1
ATOM 1751 O O . GLY A 1 222 ? -22.053 4.356 8.962 1.00 54.34 222 GLY A O 1
ATOM 1752 N N . LEU A 1 223 ? -20.907 6.000 8.011 1.00 58.38 223 LEU A N 1
ATOM 1753 C CA . LEU A 1 223 ? -20.088 6.226 9.193 1.00 58.38 223 LEU A CA 1
ATOM 1754 C C . LEU A 1 223 ? -20.391 7.589 9.781 1.00 58.38 223 LEU A C 1
ATOM 1756 O O . LEU A 1 223 ? -20.267 8.605 9.099 1.00 58.38 223 LEU A O 1
ATOM 1760 N N . THR A 1 224 ? -20.767 7.598 11.049 1.00 51.59 224 THR A N 1
ATOM 1761 C CA . THR A 1 224 ? -21.497 8.738 11.610 1.00 51.59 224 THR A CA 1
ATOM 1762 C C . THR A 1 224 ? -20.690 9.508 12.646 1.00 51.59 224 THR A C 1
ATOM 1764 O O . THR A 1 224 ? -20.990 10.666 12.917 1.00 51.59 224 THR A O 1
ATOM 1767 N N . LYS A 1 225 ? -19.648 8.898 13.224 1.00 54.19 225 LYS A N 1
ATOM 1768 C CA . LYS A 1 225 ? -18.856 9.520 14.290 1.00 54.19 225 LYS A CA 1
ATOM 1769 C C . LYS A 1 225 ? -17.383 9.181 14.124 1.00 54.19 225 LYS A C 1
ATOM 1771 O O . LYS A 1 225 ? -17.010 8.019 14.248 1.00 54.19 225 LYS A O 1
ATOM 1776 N N . THR A 1 226 ? -16.565 10.193 13.858 1.00 55.31 226 THR A N 1
ATOM 1777 C CA . THR A 1 226 ? -15.106 10.100 13.956 1.00 55.31 226 THR A CA 1
ATOM 1778 C C . THR A 1 226 ? -14.691 10.851 15.208 1.00 55.31 226 THR A C 1
ATOM 1780 O O . THR A 1 226 ? -14.976 12.038 15.330 1.00 55.31 226 THR A O 1
ATOM 1783 N N . ARG A 1 227 ? -14.052 10.170 16.158 1.00 55.91 227 ARG A N 1
ATOM 1784 C CA . ARG A 1 227 ? -13.348 10.807 17.268 1.00 55.91 227 ARG A CA 1
ATOM 1785 C C . ARG A 1 227 ? -11.867 10.525 17.102 1.00 55.91 227 ARG A C 1
ATOM 1787 O O . ARG A 1 227 ? -11.411 9.396 17.247 1.00 55.91 227 ARG A O 1
ATOM 1794 N N . THR A 1 228 ? -11.134 11.594 16.867 1.00 54.59 228 THR A N 1
ATOM 1795 C CA . THR A 1 228 ? -9.687 11.578 16.787 1.00 54.59 228 THR A CA 1
ATOM 1796 C C . THR A 1 228 ? -9.097 11.729 18.184 1.00 54.59 228 THR A C 1
ATOM 1798 O O . THR A 1 228 ? -9.353 12.718 18.872 1.00 54.59 228 THR A O 1
ATOM 1801 N N . VAL A 1 229 ? -8.311 10.750 18.627 1.00 54.50 229 VAL A N 1
ATOM 1802 C CA . VAL A 1 229 ? -7.507 10.862 19.846 1.00 54.50 229 VAL A CA 1
ATOM 1803 C C . VAL A 1 229 ? -6.054 11.001 19.416 1.00 54.50 229 VAL A C 1
ATOM 1805 O O . VAL A 1 229 ? -5.458 10.064 18.890 1.00 54.50 229 VAL A O 1
ATOM 1808 N N . SER A 1 230 ? -5.488 12.193 19.604 1.00 48.03 230 SER A N 1
ATOM 1809 C CA . SER A 1 230 ? -4.076 12.420 19.301 1.00 48.03 230 SER A CA 1
ATOM 1810 C C . SER A 1 230 ? -3.214 11.666 20.309 1.00 48.03 230 SER A C 1
ATOM 1812 O O . SER A 1 230 ? -3.303 11.915 21.514 1.00 48.03 230 SER A O 1
ATOM 1814 N N . GLY A 1 231 ? -2.394 10.756 19.797 1.00 47.53 231 GLY A N 1
ATOM 1815 C CA . GLY A 1 231 ? -1.263 10.183 20.506 1.00 47.53 231 GLY A CA 1
ATOM 1816 C C . GLY A 1 231 ? -0.038 11.090 20.391 1.00 47.53 231 GLY A C 1
ATOM 1817 O O . GLY A 1 231 ? -0.057 12.154 19.768 1.00 47.53 231 GLY A O 1
ATOM 1818 N N . SER A 1 232 ? 1.027 10.684 21.060 1.00 43.03 232 SER A N 1
ATOM 1819 C CA . SER A 1 232 ? 2.258 11.437 21.256 1.00 43.03 232 SER A CA 1
ATOM 1820 C C . SER A 1 232 ? 3.062 11.699 19.975 1.00 43.03 232 SER A C 1
ATOM 1822 O O . SER A 1 232 ? 3.108 10.892 19.042 1.00 43.03 232 SER A O 1
ATOM 1824 N N . ASP A 1 233 ? 3.759 12.840 19.979 1.00 40.06 233 ASP A N 1
ATOM 1825 C CA . ASP A 1 233 ? 4.723 13.241 18.955 1.00 40.06 233 ASP A CA 1
ATOM 1826 C C . ASP A 1 233 ? 5.882 12.243 18.884 1.00 40.06 233 ASP A C 1
ATOM 1828 O O . ASP A 1 233 ? 6.671 12.088 19.823 1.00 40.06 233 ASP A O 1
ATOM 1832 N N . GLY A 1 234 ? 6.010 11.562 17.750 1.00 39.50 234 GLY A N 1
ATOM 1833 C CA . GLY A 1 234 ? 7.050 10.571 17.544 1.00 39.50 234 GLY A CA 1
ATOM 1834 C C . GLY A 1 234 ? 7.225 10.249 16.068 1.00 39.50 234 GLY A C 1
ATOM 1835 O O . GLY A 1 234 ? 6.316 9.788 15.389 1.00 39.50 234 GLY A O 1
ATOM 1836 N N . ARG A 1 235 ? 8.443 10.462 15.562 1.00 37.16 235 ARG A N 1
ATOM 1837 C CA . ARG A 1 235 ? 8.829 10.234 14.160 1.00 37.16 235 ARG A CA 1
ATOM 1838 C C . ARG A 1 235 ? 9.129 8.756 13.864 1.00 37.16 235 ARG A C 1
ATOM 1840 O O . ARG A 1 235 ? 10.183 8.461 13.300 1.00 37.16 235 ARG A O 1
ATOM 1847 N N . SER A 1 236 ? 8.271 7.819 14.269 1.00 41.41 236 SER A N 1
ATOM 1848 C CA . SER A 1 236 ? 8.399 6.425 13.815 1.00 41.41 236 SER A CA 1
ATOM 1849 C C . SER A 1 236 ? 7.307 6.108 12.810 1.00 41.41 236 SER A C 1
ATOM 1851 O O . SER A 1 236 ? 6.151 6.439 13.025 1.00 41.41 236 SER A O 1
ATOM 1853 N N . ARG A 1 237 ? 7.692 5.475 11.697 1.00 39.38 237 ARG A N 1
ATOM 1854 C CA . ARG A 1 237 ? 6.776 5.031 10.633 1.00 39.38 237 ARG A CA 1
ATOM 1855 C C . ARG A 1 237 ? 6.016 3.746 10.990 1.00 39.38 237 ARG A C 1
ATOM 1857 O O . ARG A 1 237 ? 5.119 3.354 10.257 1.00 39.38 237 ARG A O 1
ATOM 1864 N N . ALA A 1 238 ? 6.365 3.110 12.106 1.00 42.19 238 ALA A N 1
ATOM 1865 C CA . ALA A 1 238 ? 5.697 1.916 12.594 1.00 42.19 238 ALA A CA 1
ATOM 1866 C C . ALA A 1 238 ? 4.443 2.305 13.387 1.00 42.19 238 ALA A C 1
ATOM 1868 O O . ALA A 1 238 ? 4.535 2.622 14.573 1.00 42.19 238 ALA A O 1
ATOM 1869 N N . ALA A 1 239 ? 3.281 2.278 12.737 1.00 52.22 239 ALA A N 1
ATOM 1870 C CA . ALA A 1 239 ? 2.022 2.217 13.465 1.00 52.22 239 ALA A CA 1
ATOM 1871 C C . ALA A 1 239 ? 1.838 0.789 13.985 1.00 52.22 239 ALA A C 1
ATOM 1873 O O . ALA A 1 239 ? 1.862 -0.160 13.199 1.00 52.22 239 ALA A O 1
ATOM 1874 N N . GLY A 1 240 ? 1.707 0.631 15.304 1.00 57.72 240 GLY A N 1
ATOM 1875 C CA . GLY A 1 240 ? 1.249 -0.621 15.892 1.00 57.72 240 GLY A CA 1
ATOM 1876 C C . GLY A 1 240 ? -0.207 -0.913 15.514 1.00 57.72 240 GLY A C 1
ATOM 1877 O O . GLY A 1 240 ? -0.808 -0.251 14.665 1.00 57.72 240 GLY A O 1
ATOM 1878 N N . HIS A 1 241 ? -0.786 -1.924 16.152 1.00 64.94 241 HIS A N 1
ATOM 1879 C CA . HIS A 1 241 ? -2.222 -2.187 16.090 1.00 64.94 241 HIS A CA 1
ATOM 1880 C C . HIS A 1 241 ? -2.895 -1.696 17.368 1.00 64.94 241 HIS A C 1
ATOM 1882 O O . HIS A 1 241 ? -2.300 -1.773 18.444 1.00 64.94 241 HIS A O 1
ATOM 1888 N N . ALA A 1 242 ? -4.115 -1.176 17.233 1.00 69.56 242 ALA A N 1
ATOM 1889 C CA . ALA A 1 242 ? -4.969 -0.898 18.376 1.00 69.56 242 ALA A CA 1
ATOM 1890 C C . ALA A 1 242 ? -5.604 -2.209 18.847 1.00 69.56 242 ALA A C 1
ATOM 1892 O O . ALA A 1 242 ? -6.210 -2.915 18.046 1.00 69.56 242 ALA A O 1
ATOM 1893 N N . ASP A 1 243 ? -5.497 -2.494 20.141 1.00 69.56 243 ASP A N 1
ATOM 1894 C CA . ASP A 1 243 ? -6.123 -3.652 20.769 1.00 69.56 243 ASP A CA 1
ATOM 1895 C C . ASP A 1 243 ? -7.076 -3.206 21.879 1.00 69.56 243 ASP A C 1
ATOM 1897 O O . ASP A 1 243 ? -6.766 -2.333 22.688 1.00 69.56 243 ASP A O 1
ATOM 1901 N N . PHE A 1 244 ? -8.243 -3.830 21.944 1.00 71.56 244 PHE A N 1
ATOM 1902 C CA . PHE A 1 244 ? -9.278 -3.582 22.931 1.00 71.56 244 PHE A CA 1
ATOM 1903 C C . PHE A 1 244 ? -9.249 -4.632 24.045 1.00 71.56 244 PHE A C 1
ATOM 1905 O O . PHE A 1 244 ? -9.266 -5.838 23.794 1.00 71.56 244 PHE A O 1
ATOM 1912 N N . TYR A 1 245 ? -9.282 -4.176 25.296 1.00 69.94 245 TYR A N 1
ATOM 1913 C CA . TYR A 1 245 ? -9.442 -5.037 26.467 1.00 69.94 245 TYR A CA 1
ATOM 1914 C C . TYR A 1 245 ? -10.147 -4.284 27.600 1.00 69.94 245 TYR A C 1
ATOM 1916 O O . TYR A 1 245 ? -9.765 -3.166 27.922 1.00 69.94 245 TYR A O 1
ATOM 1924 N N . LYS A 1 246 ? -11.186 -4.872 28.212 1.00 68.25 246 LYS A N 1
ATOM 1925 C CA . LYS A 1 246 ? -11.949 -4.283 29.340 1.00 68.25 246 LYS A CA 1
ATOM 1926 C C . LYS A 1 246 ? -12.326 -2.796 29.142 1.00 68.25 246 LYS A C 1
ATOM 1928 O O . LYS A 1 246 ? -12.005 -1.945 29.973 1.00 68.25 246 LYS A O 1
ATOM 1933 N N . SER A 1 247 ? -13.019 -2.478 28.044 1.00 69.12 247 SER A N 1
ATOM 1934 C CA . SER A 1 247 ? -13.470 -1.112 27.707 1.00 69.12 247 SER A CA 1
ATOM 1935 C C . SER A 1 247 ? -12.337 -0.094 27.488 1.00 69.12 247 SER A C 1
ATOM 1937 O O . SER A 1 247 ? -12.552 1.116 27.609 1.00 69.12 247 SER A O 1
ATOM 1939 N N . ARG A 1 248 ? -11.125 -0.563 27.181 1.00 70.06 248 ARG A N 1
ATOM 1940 C CA . ARG A 1 248 ? -9.925 0.254 26.977 1.00 70.06 248 ARG A CA 1
ATOM 1941 C C . ARG A 1 248 ? -9.247 -0.112 25.666 1.00 70.06 248 ARG A C 1
ATOM 1943 O O . ARG A 1 248 ? -9.195 -1.286 25.315 1.00 70.06 248 ARG A O 1
ATOM 1950 N N . ILE A 1 249 ? -8.712 0.898 24.984 1.00 71.44 249 ILE A N 1
ATOM 1951 C CA . ILE A 1 249 ? -7.877 0.726 23.794 1.00 71.44 249 ILE A CA 1
ATOM 1952 C C . ILE A 1 249 ? -6.415 0.887 24.193 1.00 71.44 249 ILE A C 1
ATOM 1954 O O . ILE A 1 249 ? -6.040 1.885 24.808 1.00 71.44 249 ILE A O 1
ATOM 1958 N N . TYR A 1 250 ? -5.611 -0.099 23.825 1.00 70.94 250 TYR A N 1
ATOM 1959 C CA . TYR A 1 250 ? -4.172 -0.155 24.001 1.00 70.94 250 TYR A CA 1
ATOM 1960 C C . TYR A 1 250 ? -3.525 0.021 22.644 1.00 70.94 250 TYR A C 1
ATOM 1962 O O . TYR A 1 250 ? -3.926 -0.604 21.664 1.00 70.94 250 TYR A O 1
ATOM 1970 N N . SER A 1 251 ? -2.544 0.908 22.582 1.00 66.69 251 SER A N 1
ATOM 1971 C CA . SER A 1 251 ? -1.978 1.326 21.314 1.00 66.69 251 SER A CA 1
ATOM 1972 C C . SER A 1 251 ? -0.500 1.650 21.513 1.00 66.69 251 SER A C 1
ATOM 1974 O O . SER A 1 251 ? -0.104 2.155 22.568 1.00 66.69 251 SER A O 1
ATOM 1976 N N . LEU A 1 252 ? 0.341 1.279 20.548 1.00 64.69 252 LEU A N 1
ATOM 1977 C CA . LEU A 1 252 ? 1.788 1.455 20.652 1.00 64.69 252 LEU A CA 1
ATOM 1978 C C . LEU A 1 252 ? 2.262 2.477 19.633 1.00 64.69 252 LEU A C 1
ATOM 1980 O O . LEU A 1 252 ? 2.225 2.222 18.427 1.00 64.69 252 LEU A O 1
ATOM 1984 N N . GLY A 1 253 ? 2.744 3.604 20.148 1.00 57.19 253 GLY A N 1
ATOM 1985 C CA . GLY A 1 253 ? 3.294 4.676 19.344 1.00 57.19 253 GLY A CA 1
ATOM 1986 C C . GLY A 1 253 ? 4.804 4.652 19.235 1.00 57.19 253 GLY A C 1
ATOM 1987 O O . GLY A 1 253 ? 5.525 3.962 19.957 1.00 57.19 253 GLY A O 1
ATOM 1988 N N . ALA A 1 254 ? 5.286 5.492 18.324 1.00 46.88 254 ALA A N 1
ATOM 1989 C CA . ALA A 1 254 ? 6.695 5.749 18.061 1.00 46.88 254 ALA A CA 1
ATOM 1990 C C . ALA A 1 254 ? 7.523 6.102 19.314 1.00 46.88 254 ALA A C 1
ATOM 1992 O O . ALA A 1 254 ? 8.735 5.884 19.327 1.00 46.88 254 ALA A O 1
ATOM 1993 N N . ALA A 1 255 ? 6.882 6.671 20.339 1.00 42.09 255 ALA A N 1
ATOM 1994 C CA . ALA A 1 255 ? 7.503 7.105 21.588 1.00 42.09 255 ALA A CA 1
ATOM 1995 C C . ALA A 1 255 ? 7.310 6.121 22.762 1.00 42.09 255 ALA A C 1
ATOM 1997 O O . ALA A 1 255 ? 7.833 6.377 23.846 1.00 42.09 255 ALA A O 1
ATOM 1998 N N . GLY A 1 256 ? 6.589 5.010 22.569 1.00 47.94 256 GLY A N 1
ATOM 1999 C CA . GLY A 1 256 ? 6.284 4.035 23.618 1.00 47.94 256 GLY A CA 1
ATOM 2000 C C . GLY A 1 256 ? 4.802 3.665 23.696 1.00 47.94 256 GLY A C 1
ATOM 200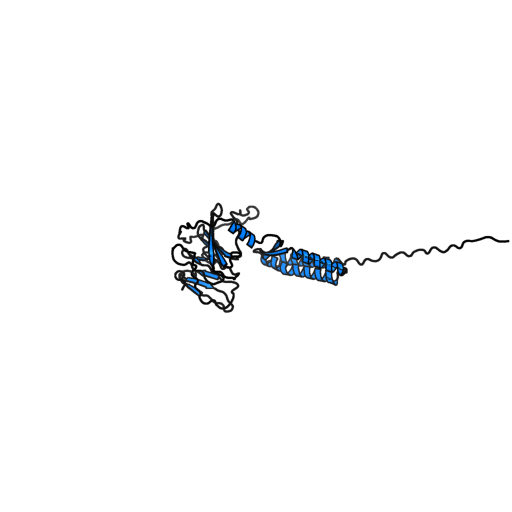1 O O . GLY A 1 256 ? 4.010 3.987 22.812 1.00 47.94 256 GLY A O 1
ATOM 2002 N N . VAL A 1 257 ? 4.448 2.930 24.751 1.00 47.47 257 VAL A N 1
ATOM 2003 C CA . VAL A 1 257 ? 3.094 2.406 24.988 1.00 47.47 257 VAL A CA 1
ATOM 2004 C C . VAL A 1 257 ? 2.176 3.535 25.433 1.00 47.47 257 VAL A C 1
ATOM 2006 O O . VAL A 1 257 ? 2.487 4.239 26.396 1.00 47.47 257 VAL A O 1
ATOM 2009 N N . GLU A 1 258 ? 1.028 3.676 24.778 1.00 51.59 258 GLU A N 1
ATOM 2010 C CA . GLU A 1 258 ? -0.042 4.553 25.237 1.00 51.59 258 GLU A CA 1
ATOM 2011 C C . GLU A 1 258 ? -1.103 3.710 25.944 1.00 51.59 258 GLU A C 1
ATOM 2013 O O . GLU A 1 258 ? -1.797 2.893 25.334 1.00 51.59 258 GLU A O 1
ATOM 2018 N N . LEU A 1 259 ? -1.189 3.892 27.264 1.00 45.06 259 LEU A N 1
ATOM 2019 C CA . LEU A 1 259 ? -2.188 3.257 28.116 1.00 45.06 259 LEU A CA 1
ATOM 2020 C C . LEU A 1 259 ? -3.308 4.264 28.436 1.00 45.06 259 LEU A C 1
ATOM 2022 O O . LEU A 1 259 ? -3.021 5.432 28.735 1.00 45.06 259 LEU A O 1
ATOM 2026 N N . PRO A 1 260 ? -4.584 3.846 28.419 1.00 43.00 260 PRO A N 1
ATOM 2027 C CA . PRO A 1 260 ? -5.690 4.726 28.772 1.00 43.00 260 PRO A CA 1
ATOM 2028 C C . PRO A 1 260 ? -5.639 5.101 30.262 1.00 43.00 260 PRO A C 1
ATOM 2030 O O . PRO A 1 260 ? -5.698 4.248 31.146 1.00 43.00 260 PRO A O 1
ATOM 2033 N N . GLY A 1 261 ? -5.522 6.403 30.542 1.00 31.73 261 GLY A N 1
ATOM 2034 C CA . GLY A 1 261 ? -5.493 6.961 31.898 1.00 31.73 261 GLY A CA 1
ATOM 2035 C C . GLY A 1 261 ? -6.871 7.000 32.577 1.00 31.73 261 GLY A C 1
ATOM 2036 O O . GLY A 1 261 ? -7.909 7.061 31.919 1.00 31.73 261 GLY A O 1
ATOM 2037 N N . ARG A 1 262 ? -6.890 6.969 33.919 1.00 26.11 262 ARG A N 1
ATOM 2038 C CA . ARG A 1 262 ? -8.113 7.056 34.742 1.00 26.11 262 ARG A CA 1
ATOM 2039 C C . ARG A 1 262 ? -8.848 8.409 34.607 1.00 26.11 262 ARG A C 1
ATOM 2041 O O . ARG A 1 262 ? -8.216 9.453 34.525 1.00 26.11 262 ARG A O 1
ATOM 2048 N N . ARG A 1 263 ? -10.186 8.295 34.663 1.00 23.98 263 ARG A N 1
ATOM 2049 C CA . ARG A 1 263 ? -11.304 9.242 34.917 1.00 23.98 263 ARG A CA 1
ATOM 2050 C C . ARG A 1 263 ? -11.071 10.768 34.860 1.00 23.98 263 ARG A C 1
ATOM 2052 O O . ARG A 1 263 ? -10.393 11.335 35.704 1.00 23.98 263 ARG A O 1
ATOM 2059 N N . HIS A 1 264 ? -11.862 11.378 33.964 1.00 26.23 264 HIS A N 1
ATOM 2060 C CA . HIS A 1 264 ? -12.750 12.546 34.147 1.00 26.23 264 HIS A CA 1
ATOM 2061 C C . HIS A 1 264 ? -12.247 13.723 34.997 1.00 26.23 264 HIS A C 1
ATOM 2063 O O . HIS A 1 264 ? -12.476 13.771 36.202 1.00 26.23 264 HIS A O 1
ATOM 2069 N N . ARG A 1 265 ? -11.723 14.747 34.318 1.00 20.22 265 ARG A N 1
ATOM 2070 C CA . ARG A 1 265 ? -12.195 16.138 34.427 1.00 20.22 265 ARG A CA 1
ATOM 2071 C C . ARG A 1 265 ? -11.698 16.901 33.203 1.00 20.22 265 ARG A C 1
ATOM 2073 O O . ARG A 1 265 ? -10.612 16.608 32.718 1.00 20.22 265 ARG A O 1
ATOM 2080 N N . GLU A 1 266 ? -12.513 17.816 32.692 1.00 26.59 266 GLU A N 1
ATOM 2081 C CA . GLU A 1 266 ? -12.192 18.733 31.596 1.00 26.59 266 GLU A CA 1
ATOM 2082 C C . GLU A 1 266 ? -10.760 19.264 31.693 1.00 26.59 266 GLU A C 1
ATOM 2084 O O . GLU A 1 266 ? -10.448 20.084 32.550 1.00 26.59 266 GLU A O 1
ATOM 2089 N N . THR A 1 267 ? -9.870 18.748 30.851 1.00 23.00 267 THR A N 1
ATOM 2090 C CA . THR A 1 267 ? -8.682 19.416 30.302 1.00 23.00 267 THR A CA 1
ATOM 2091 C C . THR A 1 267 ? -7.953 18.399 29.427 1.00 23.00 267 THR A C 1
ATOM 2093 O O . THR A 1 267 ? -7.701 17.279 29.859 1.00 23.00 267 THR A O 1
ATOM 2096 N N . SER A 1 268 ? -7.709 18.773 28.168 1.00 26.14 268 SER A N 1
ATOM 2097 C CA . SER A 1 268 ? -6.689 18.220 27.258 1.00 26.14 268 SER A CA 1
ATOM 2098 C C . SER A 1 268 ? -6.219 16.779 27.536 1.00 26.14 268 SER A C 1
ATOM 2100 O O . SER A 1 268 ? -5.399 16.523 28.417 1.00 26.14 268 SER A O 1
ATOM 2102 N N . GLY A 1 269 ? -6.710 15.835 26.721 1.00 28.28 269 GLY A N 1
ATOM 2103 C CA . GLY A 1 269 ? -6.402 14.403 26.785 1.00 28.28 269 GLY A CA 1
ATOM 2104 C C . GLY A 1 269 ? -4.935 14.093 27.098 1.00 28.28 269 GLY A C 1
ATOM 2105 O O . GLY A 1 269 ? -4.067 14.179 26.235 1.00 28.28 269 GLY A O 1
ATOM 2106 N N . ARG A 1 270 ? -4.656 13.703 28.345 1.00 27.34 270 ARG A N 1
ATOM 2107 C CA . ARG A 1 270 ? -3.345 13.191 28.751 1.00 27.34 270 ARG A CA 1
ATOM 2108 C C . ARG A 1 270 ? -3.337 11.670 28.635 1.00 27.34 270 ARG A C 1
ATOM 2110 O O . ARG A 1 270 ? -3.839 10.970 29.512 1.00 27.34 270 ARG A O 1
ATOM 2117 N N . SER A 1 271 ? -2.710 11.164 27.574 1.00 38.53 271 SER A N 1
ATOM 2118 C CA . SER A 1 271 ? -2.156 9.807 27.531 1.00 38.53 271 SER A CA 1
ATOM 2119 C C . SER A 1 271 ? -1.161 9.642 28.690 1.00 38.53 271 SER A C 1
ATOM 2121 O O . SER A 1 271 ? -0.269 10.486 28.852 1.00 38.53 271 SER A O 1
ATOM 2123 N N . ARG A 1 272 ? -1.261 8.579 29.501 1.00 35.50 272 ARG A N 1
ATOM 2124 C CA . ARG A 1 272 ? -0.172 8.255 30.436 1.00 35.50 272 ARG A CA 1
ATOM 2125 C C . ARG A 1 272 ? 0.987 7.683 29.623 1.00 35.50 272 ARG A C 1
ATOM 2127 O O . ARG A 1 272 ? 0.897 6.580 29.099 1.00 35.50 272 ARG A O 1
ATOM 2134 N N . ARG A 1 273 ? 2.065 8.463 29.517 1.00 39.47 273 ARG A N 1
ATOM 2135 C CA . ARG A 1 273 ? 3.362 8.006 29.012 1.00 39.47 273 ARG A CA 1
ATOM 2136 C C . ARG A 1 273 ? 4.048 7.205 30.109 1.00 39.47 273 ARG A C 1
ATOM 2138 O O . ARG A 1 273 ? 4.547 7.791 31.066 1.00 39.47 273 ARG A O 1
ATOM 2145 N N . MET A 1 274 ? 4.091 5.889 29.961 1.00 33.00 274 MET A N 1
ATOM 2146 C CA . MET A 1 274 ? 4.982 5.058 30.761 1.00 33.00 274 MET A CA 1
ATOM 2147 C C . MET A 1 274 ? 6.318 4.966 30.014 1.00 33.00 274 MET A C 1
ATOM 2149 O O . MET A 1 274 ? 6.507 4.121 29.142 1.00 33.00 274 MET A O 1
ATOM 2153 N N . CYS A 1 275 ? 7.243 5.885 30.304 1.00 29.19 275 CYS A N 1
ATOM 2154 C CA . CYS A 1 275 ? 8.619 5.788 29.820 1.00 29.19 275 CYS A CA 1
ATOM 2155 C C . CYS A 1 275 ? 9.362 4.712 30.624 1.00 29.19 275 CYS A C 1
ATOM 2157 O O . CYS A 1 275 ? 10.192 5.037 31.472 1.00 29.19 275 CYS A O 1
ATOM 2159 N N . SER A 1 276 ? 9.117 3.427 30.357 1.00 32.84 276 SER A N 1
ATOM 2160 C CA . SER A 1 276 ? 10.186 2.459 30.591 1.00 32.84 276 SER A CA 1
ATOM 2161 C C . SER A 1 276 ? 11.239 2.726 29.517 1.00 32.84 276 SER A C 1
ATOM 2163 O O . SER A 1 276 ? 10.942 2.794 28.325 1.00 32.84 276 SER A O 1
ATOM 2165 N N . ARG A 1 277 ? 12.456 3.042 29.969 1.00 30.12 277 ARG A N 1
ATOM 2166 C CA . ARG A 1 277 ? 13.614 3.423 29.151 1.00 30.12 277 ARG A CA 1
ATOM 2167 C C . ARG A 1 277 ? 13.628 2.600 27.852 1.00 30.12 277 ARG A C 1
ATOM 2169 O O . ARG A 1 277 ? 13.853 1.392 27.941 1.00 30.12 277 ARG A O 1
ATOM 2176 N N . PRO A 1 278 ? 13.380 3.209 26.673 1.00 35.31 278 PRO A N 1
ATOM 2177 C CA . PRO A 1 278 ? 13.264 2.437 25.449 1.00 35.31 278 PRO A CA 1
ATOM 2178 C C . PRO A 1 278 ? 14.569 1.661 25.248 1.00 35.31 278 PRO A C 1
ATOM 2180 O O . PRO A 1 278 ? 15.652 2.233 25.457 1.00 35.31 278 PRO A O 1
ATOM 2183 N N . PRO A 1 279 ? 14.517 0.368 24.876 1.00 35.50 279 PRO A N 1
ATOM 2184 C CA . PRO A 1 279 ? 15.715 -0.306 24.411 1.00 35.50 279 PRO A CA 1
ATOM 2185 C C . PRO A 1 279 ? 16.292 0.547 23.280 1.00 35.50 279 PRO A C 1
ATOM 2187 O O . PRO A 1 279 ? 15.588 0.930 22.349 1.00 35.50 279 PRO A O 1
ATOM 2190 N N . ARG A 1 280 ? 17.562 0.946 23.417 1.00 31.72 280 ARG A N 1
ATOM 2191 C CA . ARG A 1 280 ? 18.232 1.824 22.453 1.00 31.72 280 ARG A CA 1
ATOM 2192 C C . ARG A 1 280 ? 18.133 1.198 21.058 1.00 31.72 280 ARG A C 1
ATOM 2194 O O . ARG A 1 280 ? 18.785 0.194 20.791 1.00 31.72 280 ARG A O 1
ATOM 2201 N N . GLY A 1 281 ? 17.327 1.799 20.188 1.00 38.34 281 GLY A N 1
ATOM 2202 C CA . GLY A 1 281 ? 17.174 1.387 18.797 1.00 38.34 281 GLY A CA 1
ATOM 2203 C C . GLY A 1 281 ? 15.853 1.881 18.222 1.00 38.34 281 GLY A C 1
ATOM 2204 O O . GLY A 1 281 ? 14.800 1.650 18.802 1.00 38.34 281 GLY A O 1
ATOM 2205 N N . LYS A 1 282 ? 15.901 2.571 17.080 1.00 38.25 282 LYS A N 1
ATOM 2206 C CA . LYS A 1 282 ? 14.700 2.881 16.297 1.00 38.25 282 LYS A CA 1
ATOM 2207 C C . LYS A 1 282 ? 14.118 1.547 15.825 1.00 38.25 282 LYS A C 1
ATOM 2209 O O . LYS A 1 282 ? 14.747 0.877 15.009 1.00 38.25 282 LYS A O 1
ATOM 2214 N N . SER A 1 283 ? 12.979 1.120 16.362 1.00 39.34 283 SER A N 1
ATOM 2215 C CA . SER A 1 283 ? 12.300 -0.067 15.853 1.00 39.34 283 SER A CA 1
ATOM 2216 C C . SER A 1 283 ? 11.501 0.299 14.603 1.00 39.34 283 SER A C 1
ATOM 2218 O O . SER A 1 283 ? 10.752 1.274 14.575 1.00 39.34 283 SER A O 1
ATOM 2220 N N . HIS A 1 284 ? 11.700 -0.477 13.536 1.00 38.03 284 HIS A N 1
ATOM 2221 C CA . HIS A 1 284 ? 10.927 -0.357 12.296 1.00 38.03 284 HIS A CA 1
ATOM 22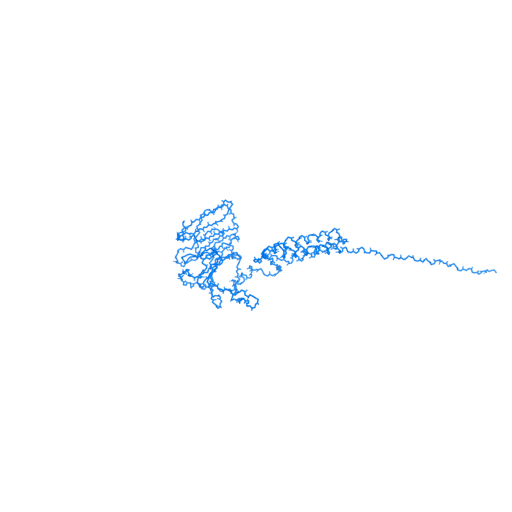22 C C . HIS A 1 284 ? 9.550 -1.031 12.399 1.00 38.03 284 HIS A C 1
ATOM 2224 O O . HIS A 1 284 ? 8.701 -0.789 11.551 1.00 38.03 284 HIS A O 1
ATOM 2230 N N . TRP A 1 285 ? 9.341 -1.855 13.434 1.00 43.41 285 TRP A N 1
ATOM 2231 C CA . TRP A 1 285 ? 8.130 -2.633 13.685 1.00 43.41 285 TRP A CA 1
ATOM 2232 C C . TRP A 1 285 ? 7.971 -2.841 15.190 1.00 43.41 285 TRP A C 1
ATOM 2234 O O . TRP A 1 285 ? 8.921 -3.272 15.849 1.00 43.41 285 TRP A O 1
ATOM 2244 N N . ALA A 1 286 ? 6.787 -2.565 15.727 1.00 46.66 286 ALA A N 1
ATOM 2245 C CA . ALA A 1 286 ? 6.476 -2.793 17.131 1.00 46.66 286 ALA A CA 1
ATOM 2246 C C . ALA A 1 286 ? 5.041 -3.328 17.257 1.00 46.66 286 ALA A C 1
ATOM 2248 O O . ALA A 1 286 ? 4.156 -2.928 16.503 1.00 46.66 286 ALA A O 1
ATOM 2249 N N . ARG A 1 287 ? 4.821 -4.279 18.171 1.00 52.88 287 ARG A N 1
ATOM 2250 C CA . ARG A 1 287 ? 3.504 -4.886 18.431 1.00 52.88 287 ARG A CA 1
ATOM 2251 C C . ARG A 1 287 ? 3.158 -4.700 19.899 1.00 52.88 287 ARG A C 1
ATOM 2253 O O . ARG A 1 287 ? 3.987 -4.996 20.753 1.00 52.88 287 ARG A O 1
ATOM 2260 N N . ALA A 1 288 ? 1.943 -4.269 20.192 1.00 53.59 288 ALA A N 1
ATOM 2261 C CA . ALA A 1 288 ? 1.365 -4.364 21.525 1.00 53.59 288 ALA A CA 1
ATOM 2262 C C . ALA A 1 288 ? 0.084 -5.176 21.427 1.00 53.59 288 ALA A C 1
ATOM 2264 O O . ALA A 1 288 ? -0.618 -5.065 20.428 1.00 53.59 288 ALA A O 1
ATOM 2265 N N . GLY A 1 289 ? -0.177 -5.989 22.446 1.00 56.19 289 GLY A N 1
ATOM 2266 C CA . GLY A 1 289 ? -1.466 -6.625 22.614 1.00 56.19 289 GLY A CA 1
ATOM 2267 C C . GLY A 1 289 ? -1.656 -7.305 23.965 1.00 56.19 289 GLY A C 1
ATOM 2268 O O . GLY A 1 289 ? -0.691 -7.773 24.573 1.00 56.19 289 GLY A O 1
ATOM 2269 N N . PRO A 1 290 ? -2.897 -7.392 24.469 1.00 53.16 290 PRO A N 1
ATOM 2270 C CA . PRO A 1 290 ? -3.199 -7.975 25.777 1.00 53.16 290 PRO A CA 1
ATOM 2271 C C . PRO A 1 290 ? -2.852 -9.468 25.818 1.00 53.16 290 PRO A C 1
ATOM 2273 O O . PRO A 1 290 ? -3.335 -10.218 24.985 1.00 53.16 290 PRO A O 1
ATOM 2276 N N . ALA A 1 291 ? -2.033 -9.964 26.740 1.00 52.16 291 ALA A N 1
ATOM 2277 C CA . ALA A 1 291 ? -1.981 -11.418 26.920 1.00 52.16 291 ALA A CA 1
ATOM 2278 C C . ALA A 1 291 ? -3.211 -11.860 27.712 1.00 52.16 291 ALA A C 1
ATOM 2280 O O . ALA A 1 291 ? -3.569 -11.233 28.706 1.00 52.16 291 ALA A O 1
ATOM 2281 N N . GLY A 1 292 ? -3.888 -12.893 27.210 1.00 51.91 292 GLY A N 1
ATOM 2282 C CA . GLY A 1 292 ? -5.170 -13.360 27.730 1.00 51.91 292 GLY A CA 1
ATOM 2283 C C . GLY A 1 292 ? -5.154 -13.703 29.223 1.00 51.91 292 GLY A C 1
ATOM 2284 O O . GLY A 1 292 ? -4.115 -14.029 29.787 1.00 51.91 292 GLY A O 1
ATOM 2285 N N . GLY A 1 293 ? -6.340 -13.638 29.835 1.00 54.91 293 GLY A N 1
ATOM 2286 C CA . GLY A 1 293 ? -6.640 -14.142 31.182 1.00 54.91 293 GLY A CA 1
ATOM 2287 C C . GLY A 1 293 ? -6.133 -13.285 32.344 1.00 54.91 293 GLY A C 1
ATOM 2288 O O . GLY A 1 293 ? -6.917 -12.924 33.217 1.00 54.91 293 GLY A O 1
ATOM 2289 N N . ASP A 1 294 ? -4.861 -12.891 32.321 1.00 62.06 294 ASP A N 1
ATOM 2290 C CA . ASP A 1 294 ? -4.144 -12.465 33.535 1.00 62.06 294 ASP A CA 1
ATOM 2291 C C . ASP A 1 294 ? -4.122 -10.948 33.764 1.00 62.06 294 ASP A C 1
ATOM 2293 O O . ASP A 1 294 ? -3.383 -10.446 34.608 1.00 62.06 294 ASP A O 1
ATOM 2297 N N . GLY A 1 295 ? -4.903 -10.183 32.994 1.00 72.00 295 GLY A N 1
ATOM 2298 C CA . GLY A 1 295 ? -4.972 -8.730 33.158 1.00 72.00 295 GLY A CA 1
ATOM 2299 C C . GLY A 1 295 ? -3.688 -7.993 32.778 1.00 72.00 295 GLY A C 1
ATOM 2300 O O . GLY A 1 295 ? -3.455 -6.911 33.299 1.00 72.00 295 GLY A O 1
ATOM 2301 N N . ARG A 1 296 ? -2.872 -8.538 31.866 1.00 73.06 296 ARG A N 1
ATOM 2302 C CA . ARG A 1 296 ? -1.603 -7.931 31.433 1.00 73.06 296 ARG A CA 1
ATOM 2303 C C . ARG A 1 296 ? -1.591 -7.562 29.951 1.00 73.06 296 ARG A C 1
ATOM 2305 O O . ARG A 1 296 ? -2.131 -8.269 29.102 1.00 73.06 296 ARG A O 1
ATOM 2312 N N . VAL A 1 297 ? -0.905 -6.475 29.626 1.00 72.56 297 VAL A N 1
ATOM 2313 C CA . VAL A 1 297 ? -0.639 -5.996 28.269 1.00 72.56 297 VAL A CA 1
ATOM 2314 C C . VAL A 1 297 ? 0.796 -6.312 27.906 1.00 72.56 297 VAL A C 1
ATOM 2316 O O . VAL A 1 297 ? 1.720 -5.803 28.534 1.00 72.56 297 VAL A O 1
ATOM 2319 N N . ILE A 1 298 ? 0.993 -7.145 26.885 1.00 73.38 298 ILE A N 1
ATOM 2320 C CA . ILE A 1 298 ? 2.328 -7.479 26.398 1.00 73.38 298 ILE A CA 1
ATOM 2321 C C . ILE A 1 298 ? 2.699 -6.547 25.256 1.00 73.38 298 ILE A C 1
ATOM 2323 O O . ILE A 1 298 ? 1.948 -6.339 24.305 1.00 73.38 298 ILE A O 1
ATOM 2327 N N . VAL A 1 299 ? 3.904 -6.010 25.338 1.00 71.00 299 VAL A N 1
ATOM 2328 C CA . VAL A 1 299 ? 4.473 -5.089 24.371 1.00 71.00 299 VAL A CA 1
ATOM 2329 C C . VAL A 1 299 ? 5.790 -5.662 23.894 1.00 71.00 299 VAL A C 1
ATOM 2331 O O . VAL A 1 299 ? 6.686 -5.970 24.676 1.00 71.00 299 VAL A O 1
ATOM 2334 N N . ILE A 1 300 ? 5.910 -5.779 22.582 1.00 70.69 300 ILE A N 1
ATOM 2335 C CA . ILE A 1 300 ? 7.124 -6.166 21.884 1.00 70.69 300 ILE A CA 1
ATOM 2336 C C . ILE A 1 300 ? 7.635 -4.893 21.200 1.00 70.69 300 ILE A C 1
ATOM 2338 O O . ILE A 1 300 ? 7.213 -4.588 20.078 1.00 70.69 300 ILE A O 1
ATOM 2342 N N . PRO A 1 301 ? 8.516 -4.121 21.866 1.00 59.56 301 PRO A N 1
ATOM 2343 C CA . PRO A 1 301 ? 8.978 -2.826 21.362 1.00 59.56 301 PRO A CA 1
ATOM 2344 C C . PRO A 1 301 ? 9.850 -2.942 20.102 1.00 59.56 301 PRO A C 1
ATOM 2346 O O . PRO A 1 301 ? 10.083 -1.943 19.423 1.00 59.56 301 PRO A O 1
ATOM 2349 N N . GLY A 1 302 ? 10.323 -4.151 19.777 1.00 57.91 302 GLY A N 1
ATOM 2350 C CA . GLY A 1 302 ? 11.308 -4.374 18.723 1.00 57.91 302 GLY A CA 1
ATOM 2351 C C . GLY A 1 302 ? 12.698 -3.857 19.119 1.00 57.91 302 GLY A C 1
ATOM 2352 O O . GLY A 1 302 ? 12.868 -3.157 20.114 1.00 57.91 302 GLY A O 1
ATOM 2353 N N . GLY A 1 303 ? 13.724 -4.236 18.358 1.00 58.25 303 GLY A N 1
ATOM 2354 C CA . GLY A 1 303 ? 15.109 -3.814 18.598 1.00 58.25 303 GLY A CA 1
ATOM 2355 C C . GLY A 1 303 ? 16.120 -4.938 18.383 1.00 58.25 303 GLY A C 1
ATOM 2356 O O . GLY A 1 303 ? 15.771 -6.115 18.426 1.00 58.25 303 GLY A O 1
ATOM 2357 N N . ALA A 1 304 ? 17.387 -4.572 18.167 1.00 56.94 304 ALA A N 1
ATOM 2358 C CA . ALA A 1 304 ? 18.451 -5.498 17.755 1.00 56.94 304 ALA A CA 1
ATOM 2359 C C . ALA A 1 304 ? 18.714 -6.652 18.740 1.00 56.94 304 ALA A C 1
ATOM 2361 O O . ALA A 1 304 ? 19.221 -7.692 18.339 1.00 56.94 304 ALA A O 1
ATOM 2362 N N . LYS A 1 305 ? 18.375 -6.478 20.022 1.00 63.22 305 LYS A N 1
ATOM 2363 C CA . LYS A 1 305 ? 18.552 -7.507 21.058 1.00 63.22 305 LYS A CA 1
ATOM 2364 C C . LYS A 1 305 ? 17.307 -8.369 21.294 1.00 63.22 305 LYS A C 1
ATOM 2366 O O . LYS A 1 305 ? 17.380 -9.314 22.070 1.00 63.22 305 LYS A O 1
ATOM 2371 N N . GLY A 1 306 ? 16.183 -8.045 20.647 1.00 61.91 306 GLY A N 1
ATOM 2372 C CA . GLY A 1 306 ? 14.881 -8.606 21.001 1.00 61.91 306 GLY A CA 1
ATOM 2373 C C . GLY A 1 306 ? 14.450 -8.228 22.425 1.00 61.91 306 GLY A C 1
ATOM 2374 O O . GLY A 1 306 ? 15.234 -7.726 23.230 1.00 61.91 306 GLY A O 1
ATOM 2375 N N . GLY A 1 307 ? 13.171 -8.419 22.734 1.00 67.69 307 GLY A N 1
ATOM 2376 C CA . GLY A 1 307 ? 12.634 -8.173 24.071 1.00 67.69 307 GLY A CA 1
ATOM 2377 C C . GLY A 1 307 ? 11.116 -8.059 24.075 1.00 67.69 307 GLY A C 1
ATOM 2378 O O . GLY A 1 307 ? 10.512 -7.676 23.071 1.00 67.69 307 GLY A O 1
ATOM 2379 N N . GLY A 1 308 ? 10.517 -8.389 25.215 1.00 71.38 308 GLY A N 1
ATOM 2380 C CA . GLY A 1 308 ? 9.108 -8.166 25.512 1.00 71.38 308 GLY A CA 1
ATOM 2381 C C . GLY A 1 308 ? 8.969 -7.576 26.911 1.00 71.38 308 GLY A C 1
ATOM 2382 O O . GLY A 1 308 ? 9.766 -7.887 27.794 1.00 71.38 308 GLY A O 1
ATOM 2383 N N . ALA A 1 309 ? 7.979 -6.715 27.095 1.00 73.56 309 ALA A N 1
ATOM 2384 C CA . ALA A 1 309 ? 7.566 -6.193 28.389 1.00 73.56 309 ALA A CA 1
ATOM 2385 C C . ALA A 1 309 ? 6.098 -6.559 28.608 1.00 73.56 309 ALA A C 1
ATOM 2387 O O . ALA A 1 309 ? 5.321 -6.573 27.655 1.00 73.56 309 ALA A O 1
ATOM 2388 N N . ALA A 1 310 ? 5.726 -6.868 29.842 1.00 75.38 310 ALA A N 1
ATOM 2389 C CA . ALA A 1 310 ? 4.339 -7.045 30.236 1.00 75.38 310 ALA A CA 1
ATOM 2390 C C . ALA A 1 310 ? 4.014 -5.972 31.268 1.00 75.38 310 ALA A C 1
ATOM 2392 O O . ALA A 1 310 ? 4.796 -5.784 32.193 1.00 75.38 310 ALA A O 1
ATOM 2393 N N . PHE A 1 311 ? 2.889 -5.298 31.079 1.00 72.44 311 PHE A N 1
ATOM 2394 C CA . PHE A 1 311 ? 2.386 -4.263 31.971 1.00 72.44 311 PHE A CA 1
ATOM 2395 C C . PHE A 1 311 ? 1.040 -4.695 32.532 1.00 72.44 311 PHE A C 1
ATOM 2397 O O . PHE A 1 311 ? 0.272 -5.356 31.831 1.00 72.44 311 PHE A O 1
ATOM 2404 N N . ASP A 1 312 ? 0.710 -4.309 33.754 1.00 74.12 312 ASP A N 1
ATOM 2405 C CA . ASP A 1 312 ? -0.652 -4.454 34.256 1.00 74.12 312 ASP A CA 1
ATOM 2406 C C . ASP A 1 312 ? -1.634 -3.632 33.397 1.00 74.12 312 ASP A C 1
ATOM 2408 O O . ASP A 1 312 ? -1.393 -2.472 33.057 1.00 74.12 312 ASP A O 1
ATOM 2412 N N . ALA A 1 313 ? -2.760 -4.227 33.005 1.00 67.88 313 ALA A N 1
ATOM 2413 C CA . ALA A 1 313 ? -3.729 -3.586 32.121 1.00 67.88 313 ALA A CA 1
ATOM 2414 C C . ALA A 1 313 ? -4.481 -2.426 32.799 1.00 67.88 313 ALA A C 1
ATOM 2416 O O . ALA A 1 313 ? -5.093 -1.601 32.110 1.00 67.88 313 ALA A O 1
ATOM 2417 N N . GLU A 1 314 ? -4.488 -2.354 34.130 1.00 70.81 314 GLU A N 1
ATOM 2418 C CA . GLU A 1 314 ? -5.162 -1.311 34.896 1.00 70.81 314 GLU A CA 1
ATOM 2419 C C . GLU A 1 314 ? -4.241 -0.229 35.436 1.00 70.81 314 GLU A C 1
ATOM 2421 O O . GLU A 1 314 ? -4.627 0.947 35.409 1.00 70.81 314 GLU A O 1
ATOM 2426 N N . THR A 1 315 ? -3.068 -0.604 35.934 1.00 68.56 315 THR A N 1
ATOM 2427 C CA . THR A 1 315 ? -2.105 0.333 36.519 1.00 68.56 315 THR A CA 1
ATOM 2428 C C . THR A 1 315 ? -1.058 0.776 35.506 1.00 68.56 315 THR A C 1
ATOM 2430 O O . THR A 1 315 ? -0.685 1.953 35.503 1.00 68.56 315 THR A O 1
ATOM 2433 N N . GLY A 1 316 ? -0.687 -0.117 34.587 1.00 62.69 316 GLY A N 1
ATOM 2434 C CA . GLY A 1 316 ? 0.385 0.084 33.623 1.00 62.69 316 GLY A CA 1
ATOM 2435 C C . GLY A 1 316 ? 1.776 -0.268 34.137 1.00 62.69 316 GLY A C 1
ATOM 2436 O O . GLY A 1 316 ? 2.722 0.015 33.409 1.00 62.69 316 GLY A O 1
ATOM 2437 N N . ASP A 1 317 ? 1.889 -0.849 35.337 1.00 65.44 317 ASP A N 1
ATOM 2438 C CA . ASP A 1 317 ? 3.157 -1.222 35.988 1.00 65.44 317 ASP A CA 1
ATOM 2439 C C . ASP A 1 317 ? 3.800 -2.489 35.414 1.00 65.44 317 ASP A C 1
ATOM 2441 O O . ASP A 1 317 ? 3.048 -3.420 35.039 1.00 65.44 317 ASP A O 1
#

Secondary structure (DSSP, 8-state):
--------PPP-----------------HHHHHHHHHHHHHHHHHHHHS-SSHHHHHHHHHHHHHHHHHHHHHIIIIIS---HHHHHHHHHHHHHHHHHEEEEEE-TT--EEEEETTSPPHHHHHHHHHHHSPPPPS----------TT-B-STT-TTSS----S----S-TTTSPPP--------B--PPPEEETTEEEEEEE-TTTSEEEEEEEEEETTEEEEEEEEEEEE---------EEETTEEEEEETTEEEEPPP---SSS---EE------SS--S--EEEEETTTTEEEEE---TT---EEEETTT--

Foldseek 3Di:
DDDDDDDDDDDDDPDPPPDPPPPPAWPCVVLVVLCVVLVVQLVCQQPPVPPDLLSNVVSCVVSVVVSVVSNLVCLVPPGPDDPVVVVVVVVVVCVVVVQKDQQDADPSRHTDIDGPPDDHLLRVQVVVVVPDPAPDPPDDLDFFDADPQWAQACLRPVVVVDDPPDDDDPCCPVDNDDDLEDDRFAQADEDWGGTPQKIWTKHDRPPPQFIWIWIWGHDSNYTDDIDIDTDDRAPASAWEYWGDDRSWTWGAINQGTFAQDDDDDDDDDDGDDPCPPQDPDRANYWYWAADPDPQWIKIFGDDPVTDIDIARNHPRD

=== Feature glossary ===
Reading guide. The protein is described through the following features:

Foldseek 3Di. A 3Di character summarizes, for each residue, the relative orientation of the Cα frame of its nearest spatial neighbor. Because it encodes fold topology rather than chemistry, 3Di alignments detect remote structural similarity that sequence alignment misses.

Contact-map, Ramachandran, and PAE plots. Plot images: a contact map (which residues are close in 3D, as an N×N binary image), a Ramachandran scatter (backbone torsion angles, revealing secondary-structure composition at a glance), and — for AlphaFold structures — a PAE heatmap (pairwise prediction confidence).

Radius of gyration, Cα contacts, bounding box. Radius of gyration (Rg) is the root-mean-square distance of Cα atoms from their centroid — a single number for overall size and compactness. A globular domain of N residues has Rg ≈ 2.2·N^0.38 Å; an extended or disordered chain has a much larger Rg. The Cα contact count is the number of residue pairs whose Cα atoms are within 8 Å and are more than four positions apart in sequence — a standard proxy for tertiary packing density. The bounding box is the smallest axis-aligned box enclosing all Cα atoms.

Secondary structure (8-state, DSSP). Eight-state secondary structure (DSSP): H is the canonical α-helix, G the tighter 3₁₀-helix, I the wider π-helix; E/B are β-structure, T and S are turns and bends, and '-' is everything else. DSSP derives these from the pattern of main-chain N–H···O=C hydrogen bonds, not from the sequence.

B-factor. B-factor (Debye–Waller factor) reflects atomic displacement in the crystal lattice. It is an experimental observable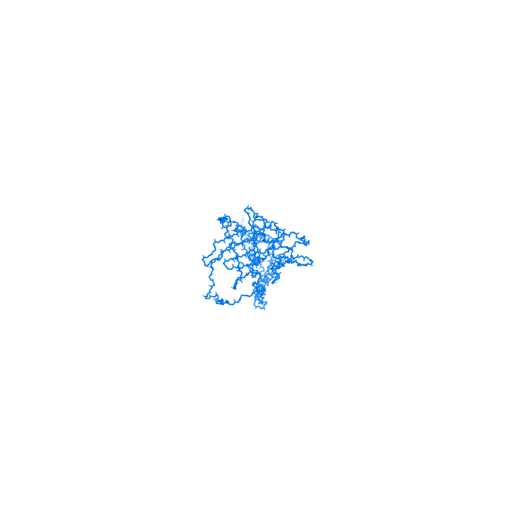 (units Å²), not a prediction; low values mean the atom is pinned down, high values mean it moves or is heterogeneous across the crystal.

pLDDT. pLDDT is the predicted lDDT-Cα score: AlphaFold's confidence that the local environment of each residue (all inter-atomic distances within 15 Å) is correctly placed. It is a per-residue number between 0 and 100, with higher meaning more reliable.

Nearest PDB structures. Nearest PDB neighbors are the top structural matches found by Foldseek when searching this structure against the entire Protein Data Bank. Each hit reports a TM-score (0 to 1; >0.5 almost always implies the same fold) and an E-value. These are *structural* homologs — they may share no detectable sequence similarity.

Solvent-accessible surface area. Accessible surface area quantifies burial. A residue with SASA near zero is packed into the hydrophobic core; one with SASA >100 Å² sits on the surface. Computed here via the Shrake–Rupley numerical algorithm with a 1.4 Å probe.

Rendered structure images. Structure images are PyMOL renders from six orthogonal camera directions. Cartoon representation draws helices as coils and strands as arrows; sticks shows the backbone as bonds; surface shows the solvent-excluded envelope. Rainbow coloring maps sequence position to hue (blue→red, N→C); chain coloring assigns a distinct color per polypeptide.

Backbone torsions (φ/ψ). φ (phi) and ψ (psi) are the two rotatable backbone dihedrals per residue: φ is the C(i-1)–N–Cα–C torsion, ψ is the N–Cα–C–N(i+1) torsion, both in degrees on (−180°, 180°]. α-helical residues cluster near (−60°, −45°); β-strand residues near (−120°, +130°). A Ramachandran plot is simply a scatter of (φ, ψ) for every residue.

Predicted aligned error. Predicted Aligned Error (PAE) is an AlphaFold confidence matrix: entry (i, j) is the expected error in the position of residue j, in ångströms, when the prediction is superimposed on the true structure at residue i. Low PAE within a block of residues means that block is internally rigid and well-predicted; high PAE between two blocks means their relative placement is uncertain even if each block individually is confident.

mmCIF coordinates. Structure coordinates are given as an mmCIF _atom_site loop: one row per atom with element, residue name, chain id, sequence number, and x/y/z position in Å. Only the four main-chain atoms per residue are included here; side chains are omitted to keep the record compact.

InterPro / GO / CATH / organism. Database cross-references. InterPro integrates a dozen domain/family signature databases into unified entries with residue-range hits. GO terms attach function/process/location labels with evidence codes. CATH codes position the fold in a four-level structural taxonomy. Organism is the NCBI-taxonomy species name.

Secondary structure (3-state, P-SEA). SS3 is a coarse helix/strand/coil call (letters a/b/c) made by the P-SEA algorithm from inter-Cα distances and dihedrals. It is less detailed than DSSP but needs only Cα positions.

Sequence. Sequence gives the chain of amino acids in standard one-letter code (A=alanine, C=cysteine, …, Y=tyrosine), read N→C. It is the only feature that is directly encoded by the gene; all structural features are derived from the folded form of this sequence.